Protein AF-A0A9Q1ISA4-F1 (afdb_monomer_lite)

Radius of gyration: 40.42 Å; chains: 1; bounding box: 85×75×110 Å

Secondary structure (DSSP, 8-state):
-PPPP---HHHHHHHHHHHHHHHHHHSPPTTPPPHHHHHHHHHHHTTTSTT-HHHHHHHHHHHT-SSPPPTT-HHHHHHHHHHHHHHHHHHHHHHHHHHHHHHHHHHHHHHHHHHHHHHHHHHHHHHHHHHHHHHHHHHHHHHHHHHHHTTT-HHHHHHHHHHHHHHHHHHHHHHHHHTTTS--PPPP-SS-------------------------------------

Sequence (228 aa):
MEAPVSVSELDVRRWRDEERLLAEHKQRPKGSVSKLKREYVLLLLHRHNIGLNDNLTALERKLKIPVRWEISDPALVATLRDMDMQDRTQLLSTARAEAKERSLKRRAIDALTLKDRALEESGMVLQEMRAVIEYLHLQHAVVKKAVDDHHHQSGQRAALIKHTIHLEKRLHMATNMFSAFIELPTPPAFYLETLDSVFVPPSSEVLEQDDEEEDELEEEEEENLRWG

pLDDT: mean 79.37, std 17.41, range [40.06, 97.75]

Organism: Synaphobranchus kaupii (NCBI:txid118154)

Structure (mmCIF, N/CA/C/O backbone):
data_AF-A0A9Q1ISA4-F1
#
_entry.id   AF-A0A9Q1ISA4-F1
#
loop_
_atom_site.group_PDB
_atom_site.id
_atom_site.type_symbol
_atom_site.label_atom_id
_atom_site.label_alt_id
_atom_site.label_comp_id
_atom_site.label_asym_id
_atom_site.label_entity_id
_atom_site.label_seq_id
_atom_site.pdbx_PDB_ins_code
_atom_site.Cartn_x
_atom_site.Cartn_y
_atom_site.Cartn_z
_atom_site.occupancy
_atom_site.B_iso_or_equiv
_atom_site.auth_seq_id
_atom_site.auth_comp_id
_atom_site.auth_asym_id
_atom_site.auth_atom_id
_atom_site.pdbx_PDB_model_num
ATOM 1 N N . MET A 1 1 ? 21.446 -24.585 7.397 1.00 49.06 1 MET A N 1
ATOM 2 C CA . MET A 1 1 ? 21.298 -24.149 8.799 1.00 49.06 1 MET A CA 1
ATOM 3 C C . MET A 1 1 ? 20.935 -22.678 8.745 1.00 49.06 1 MET A C 1
ATOM 5 O O . MET A 1 1 ? 21.793 -21.889 8.378 1.00 49.06 1 MET A O 1
ATOM 9 N N . GLU A 1 2 ? 19.666 -22.330 8.954 1.00 48.22 2 GLU A N 1
ATOM 10 C CA . GLU A 1 2 ? 19.243 -20.924 9.022 1.00 48.22 2 GLU A CA 1
ATOM 11 C C . GLU A 1 2 ? 19.819 -20.294 10.291 1.00 48.22 2 GLU A C 1
ATOM 13 O O . GLU A 1 2 ? 19.679 -20.844 11.385 1.00 48.22 2 GLU A O 1
ATOM 18 N N . ALA A 1 3 ? 20.529 -19.178 10.130 1.00 51.84 3 ALA A N 1
ATOM 19 C CA . ALA A 1 3 ? 21.046 -18.411 11.251 1.00 51.84 3 ALA A CA 1
ATOM 20 C C . ALA A 1 3 ? 19.873 -17.767 12.015 1.00 51.84 3 ALA A C 1
ATOM 22 O O . ALA A 1 3 ? 18.925 -17.298 11.380 1.00 51.84 3 ALA A O 1
ATOM 23 N N . PRO A 1 4 ? 19.908 -17.728 13.360 1.00 63.06 4 PRO A N 1
ATOM 24 C CA . PRO A 1 4 ? 18.874 -17.063 14.137 1.00 63.06 4 PRO A CA 1
ATOM 25 C C . PRO A 1 4 ? 18.836 -15.573 13.785 1.00 63.06 4 PRO A C 1
ATOM 27 O O . PRO A 1 4 ? 19.864 -14.896 13.791 1.00 63.06 4 PRO A O 1
ATOM 30 N N . VAL A 1 5 ? 17.639 -15.079 13.470 1.00 66.25 5 VAL A N 1
ATOM 31 C CA . VAL A 1 5 ? 17.378 -13.672 13.150 1.00 66.25 5 VAL A CA 1
ATOM 32 C C . VAL A 1 5 ? 17.864 -12.797 14.308 1.00 66.25 5 VAL A C 1
ATOM 34 O O . VAL A 1 5 ? 17.406 -12.943 15.442 1.00 66.25 5 VAL A O 1
ATOM 37 N N . SER A 1 6 ? 18.805 -11.895 14.028 1.00 72.06 6 SER A N 1
ATOM 38 C CA . SER A 1 6 ? 19.320 -10.939 15.006 1.00 72.06 6 SER A CA 1
ATOM 39 C C . SER A 1 6 ? 18.247 -9.894 15.312 1.00 72.06 6 SER A C 1
ATOM 41 O O . SER A 1 6 ? 17.995 -8.999 14.508 1.00 72.06 6 SER A O 1
ATOM 43 N N . VAL A 1 7 ? 17.597 -10.018 16.467 1.00 74.50 7 VAL A N 1
ATOM 44 C CA . VAL A 1 7 ? 16.646 -9.019 16.969 1.00 74.50 7 VAL A CA 1
ATOM 45 C C . VAL A 1 7 ? 17.437 -7.826 17.506 1.00 74.50 7 VAL A C 1
ATOM 47 O O . VAL A 1 7 ? 18.334 -8.006 18.331 1.00 74.50 7 VAL A O 1
ATOM 50 N N . SER A 1 8 ? 17.130 -6.612 17.042 1.00 83.38 8 SER A N 1
ATOM 51 C CA . SER A 1 8 ? 17.824 -5.406 17.505 1.00 83.38 8 SER A CA 1
ATOM 52 C C . SER A 1 8 ? 17.443 -5.066 18.955 1.00 83.38 8 SER A C 1
ATOM 54 O O . SER A 1 8 ? 16.327 -5.346 19.400 1.00 83.38 8 SER A O 1
ATOM 56 N N . GLU A 1 9 ? 18.329 -4.409 19.713 1.00 82.62 9 GLU A N 1
ATOM 57 C CA . GLU A 1 9 ? 17.990 -3.937 21.070 1.00 82.62 9 GLU A CA 1
ATOM 58 C C . GLU A 1 9 ? 16.787 -2.979 21.078 1.00 82.62 9 GLU A C 1
ATOM 60 O O . GLU A 1 9 ? 16.033 -2.928 22.054 1.00 82.62 9 GLU A O 1
ATOM 65 N N . LEU A 1 10 ? 16.583 -2.240 19.983 1.00 82.62 10 LEU A N 1
ATOM 66 C CA . LEU A 1 10 ? 15.439 -1.352 19.802 1.00 82.62 10 LEU A CA 1
ATOM 67 C C . LEU A 1 10 ? 14.124 -2.142 19.734 1.00 82.62 10 LEU A C 1
ATOM 69 O O . LEU A 1 10 ? 13.129 -1.730 20.330 1.00 82.62 10 LEU A O 1
ATOM 73 N N . ASP A 1 11 ? 14.123 -3.297 19.070 1.00 85.44 11 ASP A N 1
ATOM 74 C CA . ASP A 1 11 ? 12.950 -4.173 18.982 1.00 85.44 11 ASP A CA 1
ATOM 75 C C . ASP A 1 11 ? 12.626 -4.815 20.328 1.00 85.44 11 ASP A C 1
ATOM 77 O O . ASP A 1 11 ? 11.463 -4.882 20.718 1.00 85.44 11 ASP A O 1
ATOM 81 N N . VAL A 1 12 ? 13.650 -5.196 21.096 1.00 83.06 12 VAL A N 1
ATOM 82 C CA . VAL A 1 12 ? 13.465 -5.713 22.461 1.00 83.06 12 VAL A CA 1
ATOM 83 C C . VAL A 1 12 ? 12.868 -4.645 23.380 1.00 83.06 12 VAL A C 1
ATOM 85 O O . VAL A 1 12 ? 12.012 -4.958 24.208 1.00 83.06 12 VAL A O 1
ATOM 88 N N . ARG A 1 13 ? 13.289 -3.379 23.251 1.00 83.25 13 ARG A N 1
ATOM 89 C CA . ARG A 1 13 ? 12.704 -2.264 24.016 1.00 83.25 13 ARG A CA 1
ATOM 90 C C . ARG A 1 13 ? 11.251 -2.018 23.624 1.00 83.25 13 ARG A C 1
ATOM 92 O O . ARG A 1 13 ? 10.403 -1.983 24.511 1.00 83.25 13 ARG A O 1
ATOM 99 N N . ARG A 1 14 ? 10.959 -1.951 22.319 1.00 85.19 14 ARG A N 1
ATOM 100 C CA . ARG A 1 14 ? 9.583 -1.834 21.809 1.00 85.19 14 ARG A CA 1
ATOM 101 C C . ARG A 1 14 ? 8.693 -2.953 22.336 1.00 85.19 14 ARG A C 1
ATOM 103 O O . ARG A 1 14 ? 7.608 -2.674 22.830 1.00 85.19 14 ARG A O 1
ATOM 110 N N . TRP A 1 15 ? 9.182 -4.190 22.322 1.00 85.25 15 TRP A N 1
ATOM 111 C CA . TRP A 1 15 ? 8.435 -5.331 22.835 1.00 85.25 15 TRP A CA 1
ATOM 112 C C . TRP A 1 15 ? 8.152 -5.230 24.340 1.00 85.25 15 TRP A C 1
ATOM 114 O O . TRP A 1 15 ? 7.022 -5.467 24.763 1.00 85.25 15 TRP A O 1
ATOM 124 N N . ARG A 1 16 ? 9.131 -4.812 25.157 1.00 84.69 16 ARG A N 1
ATOM 125 C CA . ARG A 1 16 ? 8.907 -4.601 26.600 1.00 84.69 16 ARG A CA 1
ATOM 126 C C . ARG A 1 16 ? 7.908 -3.484 26.882 1.00 84.69 16 ARG A C 1
ATOM 128 O O . ARG A 1 16 ? 7.138 -3.593 27.833 1.00 84.69 16 ARG A O 1
ATOM 135 N N . ASP A 1 17 ? 7.925 -2.415 26.095 1.00 83.88 17 ASP A N 1
ATOM 136 C CA . ASP A 1 17 ? 6.991 -1.303 26.266 1.00 83.88 17 ASP A CA 1
ATOM 137 C C . ASP A 1 17 ? 5.575 -1.682 25.811 1.00 83.88 17 ASP A C 1
ATOM 139 O O . ASP A 1 17 ? 4.609 -1.373 26.509 1.00 83.88 17 ASP A O 1
ATOM 143 N N . GLU A 1 18 ? 5.442 -2.453 24.728 1.00 81.19 18 GLU A N 1
ATOM 144 C CA . GLU A 1 18 ? 4.173 -3.067 24.323 1.00 81.19 18 GLU A CA 1
ATOM 145 C C . GLU A 1 18 ? 3.640 -4.048 25.379 1.00 81.19 18 GLU A C 1
ATOM 147 O O . GLU A 1 18 ? 2.454 -3.998 25.711 1.00 81.19 18 GLU A O 1
ATOM 152 N N . GLU A 1 19 ? 4.491 -4.895 25.971 1.00 76.50 19 GLU A N 1
ATOM 153 C CA . GLU A 1 19 ? 4.101 -5.771 27.085 1.00 76.50 19 GLU A CA 1
ATOM 154 C C . GLU A 1 19 ? 3.608 -4.976 28.297 1.00 76.50 19 GLU A C 1
ATOM 156 O O . GLU A 1 19 ? 2.612 -5.356 28.918 1.00 76.50 19 GLU A O 1
ATOM 161 N N . ARG A 1 20 ? 4.269 -3.861 28.624 1.00 76.62 20 ARG A N 1
ATOM 162 C CA . ARG A 1 20 ? 3.881 -2.979 29.734 1.00 76.62 20 ARG A CA 1
ATOM 163 C C . ARG A 1 20 ? 2.508 -2.358 29.491 1.00 76.62 20 ARG A C 1
ATOM 165 O O . ARG A 1 20 ? 1.646 -2.434 30.364 1.00 76.62 20 ARG A O 1
ATOM 172 N N . LEU A 1 21 ? 2.276 -1.838 28.285 1.00 74.38 21 LEU A N 1
ATOM 173 C CA . LEU A 1 21 ? 0.987 -1.283 27.867 1.00 74.38 21 LEU A CA 1
ATOM 174 C C . LEU A 1 21 ? -0.122 -2.346 27.882 1.00 74.38 21 LEU A C 1
ATOM 176 O O . LEU A 1 21 ? -1.232 -2.088 28.345 1.00 74.38 21 LEU A O 1
ATOM 180 N N . LEU A 1 22 ? 0.172 -3.569 27.432 1.00 69.38 22 LEU A N 1
ATOM 181 C CA . LEU A 1 22 ? -0.769 -4.691 27.490 1.00 69.38 22 LEU A CA 1
ATOM 182 C C . LEU A 1 22 ? -1.061 -5.131 28.932 1.00 69.38 22 LEU A C 1
ATOM 184 O O . LEU A 1 22 ? -2.197 -5.498 29.242 1.00 69.38 22 LEU A O 1
ATOM 188 N N . ALA A 1 23 ? -0.069 -5.096 29.823 1.00 64.75 23 ALA A N 1
ATOM 189 C CA . ALA A 1 23 ? -0.238 -5.409 31.239 1.00 64.75 23 ALA A CA 1
ATOM 190 C C . ALA A 1 23 ? -1.087 -4.351 31.964 1.00 64.75 23 ALA A C 1
ATOM 192 O O . ALA A 1 23 ? -1.957 -4.705 32.763 1.00 64.75 23 ALA A O 1
ATOM 193 N N . GLU A 1 24 ? -0.902 -3.072 31.634 1.00 59.91 24 GLU A N 1
ATOM 194 C CA . GLU A 1 24 ? -1.747 -1.972 32.109 1.00 59.91 24 GLU A CA 1
ATOM 195 C C . GLU A 1 24 ? -3.186 -2.105 31.594 1.00 59.91 24 GLU A C 1
ATOM 197 O O . GLU A 1 24 ? -4.133 -1.941 32.360 1.00 59.91 24 GLU A O 1
ATOM 202 N N . HIS A 1 25 ? -3.369 -2.522 30.338 1.00 56.22 25 HIS A N 1
ATOM 203 C CA . HIS A 1 25 ? -4.688 -2.755 29.746 1.00 56.22 25 HIS A CA 1
ATOM 204 C C . HIS A 1 25 ? -5.395 -4.021 30.285 1.00 56.22 25 HIS A C 1
ATOM 206 O O . HIS A 1 25 ? -6.623 -4.132 30.203 1.00 56.22 25 HIS A O 1
ATOM 212 N N . LYS A 1 26 ? -4.645 -4.989 30.840 1.00 52.22 26 LYS A N 1
ATOM 213 C CA . LYS A 1 26 ? -5.183 -6.181 31.530 1.00 52.22 26 LYS A CA 1
ATOM 214 C C . LYS A 1 26 ? -5.627 -5.895 32.963 1.00 52.22 26 LYS A C 1
ATOM 216 O O . LYS A 1 26 ? -6.433 -6.659 33.505 1.00 52.22 26 LYS A O 1
ATOM 221 N N . GLN A 1 27 ? -5.143 -4.823 33.591 1.00 51.12 27 GLN A N 1
ATOM 222 C CA . GLN A 1 27 ? -5.730 -4.378 34.847 1.00 51.12 27 GLN A CA 1
ATOM 223 C C . GLN A 1 27 ? -7.116 -3.814 34.547 1.00 51.12 27 GLN A C 1
ATOM 225 O O . GLN A 1 27 ? -7.263 -2.874 33.769 1.00 51.12 27 GLN A O 1
ATOM 230 N N . ARG A 1 28 ? -8.160 -4.398 35.157 1.00 51.38 28 ARG A N 1
ATOM 231 C CA . ARG A 1 28 ? -9.493 -3.784 35.123 1.00 51.38 28 ARG A CA 1
ATOM 232 C C . ARG A 1 28 ? -9.329 -2.320 35.537 1.00 51.38 28 ARG A C 1
ATOM 234 O O . ARG A 1 28 ? -8.747 -2.093 36.602 1.00 51.38 28 ARG A O 1
ATOM 241 N N . PRO A 1 29 ? -9.839 -1.353 34.756 1.00 55.06 29 PRO A N 1
ATOM 242 C CA . PRO A 1 29 ? -9.773 0.041 35.155 1.00 55.06 29 PRO A CA 1
ATOM 243 C C . PRO A 1 29 ? -10.355 0.154 36.566 1.00 55.06 29 PRO A C 1
ATOM 245 O O . PRO A 1 29 ? -11.437 -0.380 36.845 1.00 55.06 29 PRO A O 1
ATOM 248 N N . LYS A 1 30 ? -9.595 0.761 37.485 1.00 48.53 30 LYS A N 1
ATOM 249 C CA . LYS A 1 30 ? -10.056 1.063 38.845 1.00 48.53 30 LYS A CA 1
ATOM 250 C C . LYS A 1 30 ? -11.357 1.864 38.699 1.00 48.53 30 LYS A C 1
ATOM 252 O O . LYS A 1 30 ? -11.312 2.993 38.234 1.00 48.53 30 LYS A O 1
ATOM 257 N N . GLY A 1 31 ? -12.503 1.244 38.997 1.00 58.16 31 GLY A N 1
ATOM 258 C CA . GLY A 1 31 ? -13.835 1.810 38.718 1.00 58.16 31 GLY A CA 1
ATOM 259 C C . GLY A 1 31 ? -14.730 0.994 37.771 1.00 58.16 31 GLY A C 1
ATOM 260 O O . GLY A 1 31 ? -15.837 1.422 37.465 1.00 58.16 31 GLY A O 1
ATOM 261 N N . SER A 1 32 ? -14.309 -0.191 37.311 1.00 72.44 32 SER A N 1
ATOM 262 C CA . SER A 1 32 ? -15.189 -1.074 36.530 1.00 72.44 32 SER A CA 1
ATOM 263 C C . SER A 1 32 ? -16.394 -1.552 37.359 1.00 72.44 32 SER A C 1
ATOM 265 O O . SER A 1 32 ? -16.249 -2.202 38.399 1.00 72.44 32 SER A O 1
ATOM 267 N N . VAL A 1 33 ? -17.598 -1.249 36.873 1.00 84.19 33 VAL A N 1
ATOM 268 C CA . VAL A 1 33 ? -18.877 -1.684 37.445 1.00 84.19 33 VAL A CA 1
ATOM 269 C C . VAL A 1 33 ? -18.933 -3.198 37.359 1.00 84.19 33 VAL A C 1
ATOM 271 O O . VAL A 1 33 ? -18.781 -3.792 36.291 1.00 84.19 33 VAL A O 1
ATOM 274 N N . SER A 1 34 ? -19.152 -3.846 38.501 1.00 88.62 34 SER A N 1
ATOM 275 C CA . SER A 1 34 ? -19.237 -5.300 38.535 1.00 88.62 34 SER A CA 1
ATOM 276 C C . SER A 1 34 ? -20.401 -5.794 37.673 1.00 88.62 34 SER A C 1
ATOM 278 O O . SER A 1 34 ? -21.455 -5.162 37.601 1.00 88.62 34 SER A O 1
ATOM 280 N N . LYS A 1 35 ? -20.238 -6.973 37.063 1.00 89.56 35 LYS A N 1
ATOM 281 C CA . LYS A 1 35 ? -21.279 -7.604 36.235 1.00 89.56 35 LYS A CA 1
ATOM 282 C C . LYS A 1 35 ? -22.630 -7.680 36.960 1.00 89.56 35 LYS A C 1
ATOM 284 O O . LYS A 1 35 ? -23.650 -7.361 36.367 1.00 89.56 35 LYS A O 1
ATOM 289 N N . LEU A 1 36 ? -22.612 -8.017 38.252 1.00 90.81 36 LEU A N 1
ATOM 290 C CA . LEU A 1 36 ? -23.812 -8.094 39.091 1.00 90.81 36 LEU A CA 1
ATOM 291 C C . LEU A 1 36 ? -24.480 -6.728 39.300 1.00 90.81 36 LEU A C 1
ATOM 293 O O . LEU A 1 36 ? -25.700 -6.645 39.243 1.00 90.81 36 LEU A O 1
ATOM 297 N N . LYS A 1 37 ? -23.705 -5.653 39.523 1.00 90.94 37 LYS A N 1
ATOM 298 C CA . LYS A 1 37 ? -24.260 -4.292 39.627 1.00 90.94 37 LYS A CA 1
ATOM 299 C C . LYS A 1 37 ? -24.855 -3.833 38.297 1.00 90.94 37 LYS A C 1
ATOM 301 O O . LYS A 1 37 ? -25.940 -3.269 38.291 1.00 90.94 37 LYS A O 1
ATOM 306 N N . ARG A 1 38 ? -24.170 -4.117 37.186 1.00 91.88 38 ARG A N 1
ATOM 307 C CA . ARG A 1 38 ? -24.634 -3.800 35.828 1.00 91.88 38 ARG A CA 1
ATOM 308 C C . ARG A 1 38 ? -25.964 -4.501 35.525 1.00 91.88 38 ARG A C 1
ATOM 310 O O . ARG A 1 38 ? -26.913 -3.864 35.090 1.00 91.88 38 ARG A O 1
ATOM 317 N N . GLU A 1 39 ? -26.053 -5.794 35.833 1.00 92.00 39 GLU A N 1
ATOM 318 C CA . GLU A 1 39 ? -27.272 -6.600 35.686 1.00 92.00 39 GLU A CA 1
ATOM 319 C C . GLU A 1 39 ? -28.414 -6.090 36.574 1.00 92.00 39 GLU A C 1
ATOM 321 O O . GLU A 1 39 ? -29.534 -5.919 36.099 1.00 92.00 39 GLU A O 1
ATOM 326 N N . TYR A 1 40 ? -28.123 -5.772 37.837 1.00 92.62 40 TYR A N 1
ATOM 327 C CA . TYR A 1 40 ? -29.102 -5.202 38.758 1.00 92.62 40 TYR A CA 1
ATOM 328 C C . TYR A 1 40 ? -29.676 -3.879 38.242 1.00 92.62 40 TYR A C 1
ATOM 330 O O . TYR A 1 40 ? -30.892 -3.727 38.197 1.00 92.62 40 TYR A O 1
ATOM 338 N N . VAL A 1 41 ? -28.824 -2.953 37.792 1.00 92.62 41 VAL A N 1
ATOM 339 C CA . VAL A 1 41 ? -29.255 -1.663 37.236 1.00 92.62 41 VAL A CA 1
ATOM 340 C C . VAL A 1 41 ? -30.120 -1.847 35.987 1.00 92.62 41 VAL A C 1
ATOM 342 O O . VAL A 1 41 ? -31.178 -1.230 35.885 1.00 92.62 41 VAL A O 1
ATOM 345 N N . LEU A 1 42 ? -29.729 -2.731 35.064 1.00 91.25 42 LEU A N 1
ATOM 346 C CA . LEU A 1 42 ? -30.521 -3.012 33.862 1.00 91.25 42 LEU A CA 1
ATOM 347 C C . LEU A 1 42 ? -31.897 -3.592 34.209 1.00 91.25 42 LEU A C 1
ATOM 349 O O . LEU A 1 42 ? -32.903 -3.137 33.669 1.00 91.25 42 LEU A O 1
ATOM 353 N N . LEU A 1 43 ? -31.966 -4.551 35.134 1.00 90.56 43 LEU A N 1
ATOM 354 C CA . LEU A 1 43 ? -33.237 -5.120 35.588 1.00 90.56 43 LEU A CA 1
ATOM 355 C C . LEU A 1 43 ? -34.097 -4.099 36.336 1.00 90.56 43 LEU A C 1
ATOM 357 O O . LEU A 1 43 ? -35.317 -4.094 36.181 1.00 90.56 43 LEU A O 1
ATOM 361 N N . LEU A 1 44 ? -33.469 -3.211 37.107 1.00 90.12 44 LEU A N 1
ATOM 362 C CA . LEU A 1 44 ? -34.153 -2.157 37.845 1.00 90.12 44 LEU A CA 1
ATOM 363 C C . LEU A 1 44 ? -34.801 -1.142 36.894 1.00 90.12 44 LEU A C 1
ATOM 365 O O . LEU A 1 44 ? -35.931 -0.720 37.137 1.00 90.12 44 LEU A O 1
ATOM 369 N N . LEU A 1 45 ? -34.131 -0.803 35.788 1.00 88.56 45 LEU A N 1
ATOM 370 C CA . LEU A 1 45 ? -34.682 0.058 34.735 1.00 88.56 45 LEU A CA 1
ATOM 371 C C . LEU A 1 45 ? -35.840 -0.605 33.970 1.00 88.56 45 LEU A C 1
ATOM 373 O O . LEU A 1 45 ? -36.775 0.079 33.563 1.00 88.56 45 LEU A O 1
ATOM 377 N N . HIS A 1 46 ? -35.829 -1.933 33.828 1.00 85.94 46 HIS A N 1
ATOM 378 C CA . HIS A 1 46 ? -36.867 -2.698 33.118 1.00 85.94 46 HIS A CA 1
ATOM 379 C C . HIS A 1 46 ? -37.939 -3.299 34.047 1.00 85.94 46 HIS A C 1
ATOM 381 O O . HIS A 1 46 ? -38.739 -4.135 33.620 1.00 85.94 46 HIS A O 1
ATOM 387 N N . ARG A 1 47 ? -37.994 -2.871 35.317 1.00 79.38 47 ARG A N 1
ATOM 388 C CA . ARG A 1 47 ? -38.810 -3.479 36.389 1.00 79.38 47 ARG A CA 1
ATOM 389 C C . ARG A 1 47 ? -40.323 -3.518 36.145 1.00 79.38 47 ARG A C 1
ATOM 391 O O . ARG A 1 47 ? -41.027 -4.207 36.874 1.00 79.38 47 ARG A O 1
ATOM 398 N N . HIS A 1 48 ? -40.831 -2.773 35.164 1.00 71.75 48 HIS A N 1
ATOM 399 C CA . HIS A 1 48 ? -42.249 -2.780 34.793 1.00 71.75 48 HIS A CA 1
ATOM 400 C C . HIS A 1 48 ? -42.693 -4.095 34.125 1.00 71.75 48 HIS A C 1
ATOM 402 O O . HIS A 1 48 ? -43.892 -4.339 34.009 1.00 71.75 48 HIS A O 1
ATOM 408 N N . ASN A 1 49 ? -41.755 -4.969 33.741 1.00 70.75 49 ASN A N 1
ATOM 409 C CA . ASN A 1 49 ? -42.066 -6.304 33.237 1.00 70.75 49 ASN A CA 1
ATOM 410 C C . ASN A 1 49 ? -42.356 -7.291 34.382 1.00 70.75 49 ASN A C 1
ATOM 412 O O . ASN A 1 49 ? -41.506 -7.564 35.237 1.00 70.75 49 ASN A O 1
ATOM 416 N N . ILE A 1 50 ? -43.567 -7.854 34.368 1.00 62.41 50 ILE A N 1
ATOM 417 C CA . ILE A 1 50 ? -44.035 -8.875 35.313 1.00 62.41 50 ILE A CA 1
ATOM 418 C C . ILE A 1 50 ? -43.100 -10.096 35.220 1.00 62.41 50 ILE A C 1
ATOM 420 O O . ILE A 1 50 ? -42.941 -10.673 34.150 1.00 62.41 50 ILE A O 1
ATOM 424 N N . GLY A 1 51 ? -42.457 -10.468 36.333 1.00 67.25 51 GLY A N 1
ATOM 425 C CA . GLY A 1 51 ? -41.530 -11.611 36.419 1.00 67.25 51 GLY A CA 1
ATOM 426 C C . GLY A 1 51 ? -40.061 -11.260 36.694 1.00 67.25 51 GLY A C 1
ATOM 427 O O . GLY A 1 51 ? -39.268 -12.148 36.990 1.00 67.25 51 GLY A O 1
ATOM 428 N N . LEU A 1 52 ? -39.678 -9.977 36.673 1.00 77.12 52 LEU A N 1
ATOM 429 C CA . LEU A 1 52 ? -38.305 -9.553 37.009 1.00 77.12 52 LEU A CA 1
ATOM 430 C C . LEU A 1 52 ? -38.078 -9.287 38.506 1.00 77.12 52 LEU A C 1
ATOM 432 O O . LEU A 1 52 ? -36.939 -9.095 38.935 1.00 77.12 52 LEU A O 1
ATOM 436 N N . ASN A 1 53 ? -39.145 -9.282 39.309 1.00 81.75 53 ASN A N 1
ATOM 437 C CA . ASN A 1 53 ? -39.076 -8.90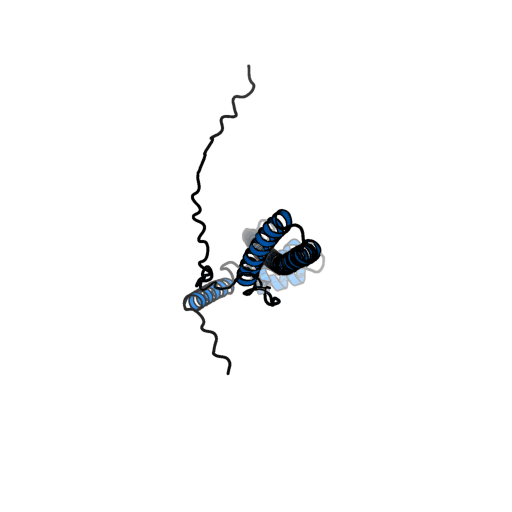3 40.719 1.00 81.75 53 ASN A CA 1
ATOM 438 C C . ASN A 1 53 ? -38.258 -9.901 41.556 1.00 81.75 53 ASN A C 1
ATOM 440 O O . ASN A 1 53 ? -37.409 -9.476 42.333 1.00 81.75 53 ASN A O 1
ATOM 444 N N . ASP A 1 54 ? -38.432 -11.207 41.333 1.00 84.06 54 ASP A N 1
ATOM 445 C CA . ASP A 1 54 ? -37.700 -12.251 42.067 1.00 84.06 54 ASP A CA 1
ATOM 446 C C . ASP A 1 54 ? -36.193 -12.221 41.761 1.00 84.06 54 ASP A C 1
ATOM 448 O O . ASP A 1 54 ? -35.356 -12.397 42.653 1.00 84.06 54 ASP A O 1
ATOM 452 N N . ASN A 1 55 ? -35.839 -11.915 40.507 1.00 86.75 55 ASN A N 1
ATOM 453 C CA . ASN A 1 55 ? -34.454 -11.739 40.066 1.00 86.75 55 ASN A CA 1
ATOM 454 C C . ASN A 1 55 ? -33.808 -10.508 40.717 1.00 86.75 55 ASN A C 1
ATOM 456 O O . ASN A 1 55 ? -32.671 -10.588 41.188 1.00 86.75 55 ASN A O 1
ATOM 460 N N . LEU A 1 56 ? -34.543 -9.392 40.803 1.00 88.56 56 LEU A N 1
ATOM 461 C CA . LEU A 1 56 ? -34.106 -8.192 41.520 1.00 88.56 56 LEU A CA 1
ATOM 462 C C . LEU A 1 56 ? -33.852 -8.498 42.998 1.00 88.56 56 LEU A C 1
ATOM 464 O O . LEU A 1 56 ? -32.768 -8.203 43.494 1.00 88.56 56 LEU A O 1
ATOM 468 N N . THR A 1 57 ? -34.777 -9.175 43.681 1.00 88.50 57 THR A N 1
ATOM 469 C CA . THR A 1 57 ? -34.622 -9.522 45.104 1.00 88.50 57 THR A CA 1
ATOM 470 C C . THR A 1 57 ? -33.463 -10.493 45.351 1.00 88.50 57 THR A C 1
ATOM 472 O O . THR A 1 57 ? -32.780 -10.426 46.379 1.00 88.50 57 THR A O 1
ATOM 475 N N . ALA A 1 58 ? -33.195 -11.404 44.412 1.00 90.19 58 ALA A N 1
ATOM 476 C CA . ALA A 1 58 ? -32.022 -12.270 44.470 1.00 90.19 58 ALA A CA 1
ATOM 477 C C . ALA A 1 58 ? -30.709 -11.483 44.299 1.00 90.19 58 ALA A C 1
ATOM 479 O O . ALA A 1 58 ? -29.734 -11.761 45.004 1.00 90.19 58 ALA A O 1
ATOM 480 N N . LEU A 1 59 ? -30.673 -10.497 43.397 1.00 91.06 59 LEU A N 1
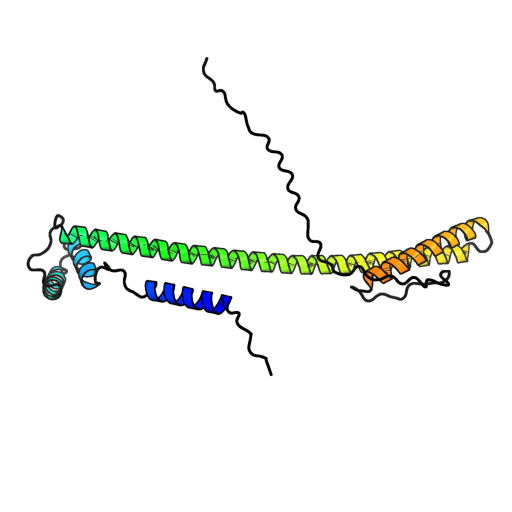ATOM 481 C CA . LEU A 1 59 ? -29.506 -9.634 43.192 1.00 91.06 59 LEU A CA 1
ATOM 482 C C . LEU A 1 59 ? -29.287 -8.661 44.351 1.00 91.06 59 LEU A C 1
ATOM 484 O O . LEU A 1 59 ? -28.143 -8.489 44.762 1.00 91.06 59 LEU A O 1
ATOM 488 N N . GLU A 1 60 ? -30.347 -8.106 44.937 1.00 93.25 60 GLU A N 1
ATOM 489 C CA . GLU A 1 60 ? -30.290 -7.248 46.129 1.00 93.25 60 GLU A CA 1
ATOM 490 C C . GLU A 1 60 ? -29.616 -7.980 47.296 1.00 93.25 60 GLU A C 1
ATOM 492 O O . GLU A 1 60 ? -28.680 -7.454 47.900 1.00 93.25 60 GLU A O 1
ATOM 497 N N . ARG A 1 61 ? -29.988 -9.247 47.540 1.00 92.19 61 ARG A N 1
ATOM 498 C CA . ARG A 1 61 ? -29.324 -10.103 48.539 1.00 92.19 61 ARG A CA 1
ATOM 499 C C . ARG A 1 61 ? -27.843 -10.330 48.233 1.00 92.19 61 ARG A C 1
ATOM 501 O O . ARG A 1 61 ? -27.015 -10.234 49.135 1.00 92.19 61 ARG A O 1
ATOM 508 N N . LYS A 1 62 ? -27.492 -10.612 46.972 1.00 93.50 62 LYS A N 1
ATOM 509 C CA . LYS A 1 62 ? -26.093 -10.837 46.554 1.00 93.50 62 LYS A CA 1
ATOM 510 C C . LYS A 1 62 ? -25.239 -9.572 46.668 1.00 93.50 62 LYS A C 1
ATOM 512 O O . LYS A 1 62 ? -24.079 -9.650 47.061 1.00 93.50 62 LYS A O 1
ATOM 517 N N . LEU A 1 63 ? -25.808 -8.420 46.322 1.00 91.06 63 LEU A N 1
ATOM 518 C CA . LEU A 1 63 ? -25.152 -7.113 46.356 1.00 91.06 63 LEU A CA 1
ATOM 519 C C . LEU A 1 63 ? -25.223 -6.441 47.735 1.00 91.06 63 LEU A C 1
ATOM 521 O O . LEU A 1 63 ? -24.601 -5.397 47.917 1.00 91.06 63 LEU A O 1
ATOM 525 N N . LYS A 1 64 ? -25.937 -7.047 48.695 1.00 93.00 64 LYS A N 1
ATOM 526 C CA . LYS A 1 64 ? -26.194 -6.513 50.042 1.00 93.00 64 LYS A CA 1
ATOM 527 C C . LYS A 1 64 ? -26.849 -5.129 50.003 1.00 93.00 64 LYS A C 1
ATOM 529 O O . LYS A 1 64 ? -26.485 -4.241 50.769 1.00 93.00 64 LYS A O 1
ATOM 534 N N . ILE A 1 65 ? -27.799 -4.949 49.090 1.00 91.19 65 ILE A N 1
ATOM 535 C CA . ILE A 1 65 ? -28.580 -3.721 48.955 1.00 91.19 65 ILE A CA 1
ATOM 536 C C . ILE A 1 65 ? -29.746 -3.802 49.952 1.00 91.19 65 ILE A C 1
ATOM 538 O O . ILE A 1 65 ? -30.578 -4.699 49.818 1.00 91.19 65 ILE A O 1
ATOM 542 N N . PRO A 1 66 ? -29.804 -2.921 50.968 1.00 87.19 66 PRO A N 1
ATOM 543 C CA . PRO A 1 66 ? -30.808 -3.010 52.027 1.00 87.19 66 PRO A CA 1
ATOM 544 C C . PRO A 1 66 ? -32.187 -2.516 51.576 1.00 87.19 66 PRO A C 1
ATOM 546 O O . PRO A 1 66 ? -33.203 -3.023 52.042 1.00 87.19 66 PRO A O 1
ATOM 549 N N . VAL A 1 67 ? -32.220 -1.534 50.673 1.00 88.75 67 VAL A N 1
ATOM 550 C CA . VAL A 1 67 ? -33.437 -0.934 50.120 1.00 88.75 67 VAL A CA 1
ATOM 551 C C . VAL A 1 67 ? -33.256 -0.795 48.618 1.00 88.75 67 VAL A C 1
ATOM 553 O O . VAL A 1 67 ? -32.195 -0.371 48.154 1.00 88.75 67 VAL A O 1
ATOM 556 N N . ARG A 1 68 ? -34.288 -1.171 47.861 1.00 90.81 68 ARG A N 1
ATOM 557 C CA . ARG A 1 68 ? -34.294 -1.056 46.403 1.00 90.81 68 ARG A CA 1
ATOM 558 C C . ARG A 1 68 ? -34.060 0.395 45.988 1.00 90.81 68 ARG A C 1
ATOM 560 O O . ARG A 1 68 ? -34.727 1.295 46.485 1.00 90.81 68 ARG A O 1
ATOM 567 N N . TRP A 1 69 ? -33.142 0.594 45.047 1.00 93.06 69 TRP A N 1
ATOM 568 C CA . TRP A 1 69 ? -32.809 1.924 44.544 1.00 93.06 69 TRP A CA 1
ATOM 569 C C . TRP A 1 69 ? -33.976 2.522 43.757 1.00 93.06 69 TRP A C 1
ATOM 571 O O . TRP A 1 69 ? -34.639 1.845 42.962 1.00 93.06 69 TRP A O 1
ATOM 581 N N . GLU A 1 70 ? -34.201 3.813 43.958 1.00 89.38 70 GLU A N 1
ATOM 582 C CA . GLU A 1 70 ? -35.096 4.615 43.131 1.00 89.38 70 GLU A CA 1
ATOM 583 C C . GLU A 1 70 ? -34.325 5.294 41.997 1.00 89.38 70 GLU A C 1
ATOM 585 O O . GLU A 1 70 ? -33.099 5.342 42.003 1.00 89.38 70 GLU A O 1
ATOM 590 N N . ILE A 1 71 ? -35.043 5.839 41.011 1.00 87.31 71 ILE A N 1
ATOM 591 C CA . ILE A 1 71 ? -34.431 6.501 39.844 1.00 87.31 71 ILE A CA 1
ATOM 592 C C . ILE A 1 71 ? -33.533 7.675 40.279 1.00 87.31 71 ILE A C 1
ATOM 594 O O . ILE A 1 71 ? -32.502 7.928 39.662 1.00 87.31 71 ILE A O 1
ATOM 598 N N . SER A 1 72 ? -33.898 8.346 41.371 1.00 88.50 72 SER A N 1
ATOM 599 C CA . SER A 1 72 ? -33.157 9.471 41.950 1.00 88.50 72 SER A CA 1
ATOM 600 C C . SER A 1 72 ? -32.026 9.050 42.898 1.00 88.50 72 SER A C 1
ATOM 602 O O . SER A 1 72 ? -31.357 9.918 43.455 1.00 88.50 72 SER A O 1
ATOM 604 N N . ASP A 1 73 ? -31.817 7.748 43.126 1.00 93.12 73 ASP A N 1
ATOM 605 C CA . ASP A 1 73 ? -30.811 7.255 44.068 1.00 93.12 73 ASP A CA 1
ATOM 606 C C . ASP A 1 73 ? -29.389 7.599 43.573 1.00 93.12 73 ASP A C 1
ATOM 608 O O . ASP A 1 73 ? -29.011 7.212 42.458 1.00 93.12 73 ASP A O 1
ATOM 612 N N . PRO A 1 74 ? -28.559 8.288 44.381 1.00 92.25 74 PRO A N 1
ATOM 613 C CA . PRO A 1 74 ? -27.192 8.631 44.002 1.00 92.25 74 PRO A CA 1
ATOM 614 C C . PRO A 1 74 ? -26.338 7.421 43.602 1.00 92.25 74 PRO A C 1
ATOM 616 O O . PRO A 1 74 ? -25.503 7.533 42.703 1.00 92.25 74 PRO A O 1
ATOM 619 N N . ALA A 1 75 ? -26.542 6.259 44.232 1.00 90.00 75 ALA A N 1
ATOM 620 C CA . ALA A 1 75 ? -25.794 5.042 43.931 1.00 90.00 75 ALA A CA 1
ATOM 621 C C . ALA A 1 75 ? -26.170 4.461 42.560 1.00 90.00 75 ALA A C 1
ATOM 623 O O . ALA A 1 75 ? -25.294 3.980 41.830 1.00 90.00 75 ALA A O 1
ATOM 624 N N . LEU A 1 76 ? -27.450 4.548 42.182 1.00 92.12 76 LEU A N 1
ATOM 625 C CA . LEU A 1 76 ? -27.921 4.171 40.851 1.00 92.12 76 LEU A CA 1
ATOM 626 C C . LEU A 1 76 ? -27.339 5.108 39.790 1.00 92.12 76 LEU A C 1
ATOM 628 O O . LEU A 1 76 ? -26.754 4.636 38.815 1.00 92.12 76 LEU A O 1
ATOM 632 N N . VAL A 1 77 ? -27.450 6.422 40.003 1.00 92.00 77 VAL A N 1
ATOM 633 C CA . VAL A 1 77 ? -26.947 7.441 39.068 1.00 92.00 77 VAL A CA 1
ATOM 634 C C . VAL A 1 77 ? -25.438 7.309 38.866 1.00 92.00 77 VAL A C 1
ATOM 636 O O . VAL A 1 77 ? -24.967 7.352 37.730 1.00 92.00 77 VAL A O 1
ATOM 639 N N . ALA A 1 78 ? -24.672 7.100 39.940 1.00 90.94 78 ALA A N 1
ATOM 640 C CA . ALA A 1 78 ? -23.233 6.865 39.848 1.00 90.94 78 ALA A CA 1
ATOM 641 C C . ALA A 1 78 ? -22.917 5.598 39.038 1.00 90.94 78 ALA A C 1
ATOM 643 O O . ALA A 1 78 ? -22.115 5.644 38.110 1.00 90.94 78 ALA A O 1
ATOM 644 N N . THR A 1 79 ? -23.612 4.489 39.317 1.00 91.88 79 THR A N 1
ATOM 645 C CA . THR A 1 79 ? -23.402 3.228 38.587 1.00 91.88 79 THR A CA 1
ATOM 646 C C . THR A 1 79 ? -23.731 3.371 37.097 1.00 91.88 79 THR A C 1
ATOM 648 O O . THR A 1 79 ? -23.006 2.836 36.262 1.00 91.88 79 THR A O 1
ATOM 651 N N . LEU A 1 80 ? -24.787 4.112 36.748 1.00 92.44 80 LEU A N 1
ATOM 652 C CA . LEU A 1 80 ? -25.148 4.397 35.357 1.00 92.44 80 LEU A CA 1
ATOM 653 C C . LEU A 1 80 ? -24.085 5.231 34.638 1.00 92.44 80 LEU A C 1
ATOM 655 O O . LEU A 1 80 ? -23.732 4.905 33.508 1.00 92.44 80 LEU A O 1
ATOM 659 N N . ARG A 1 81 ? -23.537 6.261 35.292 1.00 92.19 81 ARG A N 1
ATOM 660 C CA . ARG A 1 81 ? -22.430 7.058 34.737 1.00 92.19 81 ARG A CA 1
ATOM 661 C C . ARG A 1 81 ? -21.186 6.208 34.501 1.00 92.19 81 ARG A C 1
ATOM 663 O O . ARG A 1 81 ? -20.567 6.316 33.449 1.00 92.19 81 ARG A O 1
ATOM 670 N N . ASP A 1 82 ? -20.848 5.335 35.445 1.00 91.38 82 ASP A N 1
ATOM 671 C CA . ASP A 1 82 ? -19.693 4.449 35.303 1.00 91.38 82 ASP A CA 1
ATOM 672 C C . ASP A 1 82 ? -19.897 3.410 34.185 1.00 91.38 82 ASP A C 1
ATOM 674 O O . ASP A 1 82 ? -18.941 3.052 33.492 1.00 91.38 82 ASP A O 1
ATOM 678 N N . MET A 1 83 ? -21.129 2.914 34.001 1.00 92.56 83 MET A N 1
ATOM 679 C CA . MET A 1 83 ? -21.498 2.034 32.884 1.00 92.56 83 MET A CA 1
ATOM 680 C C . MET A 1 83 ? -21.366 2.750 31.540 1.00 92.56 83 MET A C 1
ATOM 682 O O . MET A 1 83 ? -20.693 2.229 30.655 1.00 92.56 83 MET A O 1
ATOM 686 N N . ASP A 1 84 ? -21.954 3.941 31.412 1.00 92.69 84 ASP A N 1
ATOM 687 C CA . ASP A 1 84 ? -21.880 4.763 30.200 1.00 92.69 84 ASP A CA 1
ATOM 688 C C . ASP A 1 84 ? -20.428 5.094 29.837 1.00 92.69 84 ASP A C 1
ATOM 690 O O . ASP A 1 84 ? -19.995 4.888 28.704 1.00 92.69 84 ASP A O 1
ATOM 694 N N . MET A 1 85 ? -19.632 5.507 30.825 1.00 91.12 85 MET A N 1
ATOM 695 C CA . MET A 1 85 ? -18.215 5.788 30.627 1.00 91.12 85 MET A CA 1
ATOM 696 C C . MET A 1 85 ? -17.454 4.552 30.132 1.00 91.12 85 MET A C 1
ATOM 698 O O . MET A 1 85 ? -16.678 4.662 29.185 1.00 91.12 85 MET A O 1
ATOM 702 N N . GLN A 1 86 ? -17.683 3.372 30.721 1.00 90.31 86 GLN A N 1
ATOM 703 C CA . GLN A 1 86 ? -17.066 2.126 30.245 1.00 90.31 86 GLN A CA 1
ATOM 704 C C . GLN A 1 86 ? -17.459 1.797 28.810 1.00 90.31 86 GLN A C 1
ATOM 706 O O . GLN A 1 86 ? -16.590 1.448 28.011 1.00 90.31 86 GLN A O 1
ATOM 711 N N . ASP A 1 87 ? -18.744 1.914 28.490 1.00 90.12 87 ASP A N 1
ATOM 712 C CA . ASP A 1 87 ? -19.266 1.587 27.168 1.00 90.12 87 ASP A CA 1
ATOM 713 C C . ASP A 1 87 ? -18.686 2.556 26.126 1.00 90.12 87 ASP A C 1
ATOM 715 O O . ASP A 1 87 ? -18.174 2.124 25.092 1.00 90.12 87 ASP A O 1
ATOM 719 N N . ARG A 1 88 ? -18.615 3.857 26.440 1.00 91.62 88 ARG A N 1
ATOM 720 C CA . ARG A 1 88 ? -17.958 4.869 25.600 1.00 91.62 88 ARG A CA 1
ATOM 721 C C . ARG A 1 88 ? -16.468 4.588 25.416 1.00 91.62 88 ARG A C 1
ATOM 723 O O . ARG A 1 88 ? -15.967 4.672 24.295 1.00 91.62 88 ARG A O 1
ATOM 730 N N . THR A 1 89 ? -15.741 4.247 26.480 1.00 89.19 89 THR A N 1
ATOM 731 C CA . THR A 1 89 ? -14.315 3.902 26.385 1.00 89.19 89 THR A CA 1
ATOM 732 C C . THR A 1 89 ? -14.096 2.661 25.521 1.00 89.19 89 THR A C 1
ATOM 734 O O . THR A 1 89 ? -13.181 2.657 24.698 1.00 89.19 89 THR A O 1
ATOM 737 N N . GLN A 1 90 ? -14.939 1.636 25.660 1.00 90.25 90 GLN A N 1
ATOM 738 C CA . GLN A 1 90 ? -14.859 0.415 24.860 1.00 90.25 90 GLN A CA 1
ATOM 739 C C . GLN A 1 90 ? -15.181 0.673 23.383 1.00 90.25 90 GLN A C 1
ATOM 741 O O . GLN A 1 90 ? -14.507 0.144 22.498 1.00 90.25 90 GLN A O 1
ATOM 746 N N . LEU A 1 91 ? -16.179 1.508 23.094 1.00 94.00 91 LEU A N 1
ATOM 747 C CA . LEU A 1 91 ? -16.498 1.909 21.724 1.00 94.00 91 LEU A CA 1
ATOM 748 C C . LEU A 1 91 ? -15.339 2.682 21.090 1.00 94.00 91 LEU A C 1
ATOM 750 O O . LEU A 1 91 ? -14.949 2.386 19.963 1.00 94.00 91 LEU A O 1
ATOM 754 N N . LEU A 1 92 ? -14.734 3.621 21.822 1.00 92.56 92 LEU A N 1
ATOM 755 C CA . LEU A 1 92 ? -13.577 4.379 21.342 1.00 92.56 92 LEU A CA 1
ATOM 756 C C . LEU A 1 92 ? -12.350 3.493 21.111 1.00 92.56 92 LEU A C 1
ATOM 758 O O . LEU A 1 92 ? -11.655 3.672 20.112 1.00 92.56 92 LEU A O 1
ATOM 762 N N . SER A 1 93 ? -12.064 2.547 22.009 1.00 90.25 93 SER A N 1
ATOM 763 C CA . SER A 1 93 ? -10.941 1.623 21.824 1.00 90.25 93 SER A CA 1
ATOM 764 C C . SER A 1 93 ? -11.158 0.714 20.612 1.00 90.25 93 SER A C 1
ATOM 766 O O . SER A 1 93 ? -10.239 0.547 19.811 1.00 90.25 93 SER A O 1
ATOM 768 N N . THR A 1 94 ? -12.381 0.214 20.424 1.00 94.38 94 THR A N 1
ATOM 769 C CA . THR A 1 94 ? -12.764 -0.604 19.263 1.00 94.38 94 THR A CA 1
ATOM 770 C C . THR A 1 94 ? -12.648 0.198 17.966 1.00 94.38 94 THR A C 1
ATOM 772 O O . THR A 1 94 ? -11.966 -0.232 17.041 1.00 94.38 94 THR A O 1
ATOM 775 N N . ALA A 1 95 ? -13.205 1.411 17.921 1.00 93.56 95 ALA A N 1
ATOM 776 C CA . ALA A 1 95 ? -13.116 2.289 16.756 1.00 93.56 95 ALA A CA 1
ATOM 777 C C . ALA A 1 95 ? -11.660 2.620 16.383 1.00 93.56 95 ALA A C 1
ATOM 779 O O . ALA A 1 95 ? -11.299 2.605 15.206 1.00 93.56 95 ALA A O 1
ATOM 780 N N . ARG A 1 96 ? -10.796 2.873 17.377 1.00 92.69 96 ARG A N 1
ATOM 781 C CA . ARG A 1 96 ? -9.357 3.095 17.155 1.00 92.69 96 ARG A CA 1
ATOM 782 C C . ARG A 1 96 ? -8.661 1.854 16.599 1.00 92.69 96 ARG A C 1
ATOM 784 O O . ARG A 1 96 ? -7.850 1.982 15.683 1.00 92.69 96 ARG A O 1
ATOM 791 N N . ALA A 1 97 ? -8.970 0.673 17.134 1.00 91.75 97 ALA A N 1
ATOM 792 C CA . ALA A 1 97 ? -8.411 -0.586 16.651 1.00 91.75 97 ALA A CA 1
ATOM 793 C C . ALA A 1 97 ? -8.809 -0.844 15.189 1.00 91.75 97 ALA A C 1
ATOM 795 O O . ALA A 1 97 ? -7.939 -1.094 14.356 1.00 91.75 97 ALA A O 1
ATOM 796 N N . GLU A 1 98 ? -10.089 -0.679 14.854 1.00 93.62 98 GLU A N 1
ATOM 797 C CA . GLU A 1 98 ? -10.572 -0.824 13.479 1.00 93.62 98 GLU A CA 1
ATOM 798 C C . GLU A 1 98 ? -9.960 0.209 12.526 1.00 93.62 98 GLU A C 1
ATOM 800 O O . GLU A 1 98 ? -9.596 -0.122 11.399 1.00 93.62 98 GLU A O 1
ATOM 805 N N . ALA A 1 99 ? -9.833 1.471 12.947 1.00 93.31 99 ALA A N 1
ATOM 806 C CA . ALA A 1 99 ? -9.209 2.511 12.131 1.00 93.31 99 ALA A CA 1
ATOM 807 C C . ALA A 1 99 ? -7.739 2.180 11.827 1.00 93.31 99 ALA A C 1
ATOM 809 O O . ALA A 1 99 ? -7.296 2.314 10.684 1.00 93.31 99 ALA A O 1
ATOM 810 N N . LYS A 1 100 ? -6.996 1.686 12.827 1.00 91.69 100 LYS A N 1
ATOM 811 C CA . LYS A 1 100 ? -5.616 1.210 12.654 1.00 91.69 100 LYS A CA 1
ATOM 812 C C . LYS A 1 100 ? -5.548 0.014 11.704 1.00 91.69 100 LYS A C 1
ATOM 814 O O . LYS A 1 100 ? -4.661 -0.046 10.859 1.00 91.69 100 LYS A O 1
ATOM 819 N N . GLU A 1 101 ? -6.477 -0.928 11.812 1.00 92.31 101 GLU A N 1
ATOM 820 C CA . GLU A 1 101 ? -6.533 -2.082 10.914 1.00 92.31 101 GLU A CA 1
ATOM 821 C C . GLU A 1 101 ? -6.820 -1.660 9.465 1.00 92.31 101 GLU A C 1
ATOM 823 O O . GLU A 1 101 ? -6.125 -2.092 8.544 1.00 92.31 101 GLU A O 1
ATOM 828 N N . ARG A 1 102 ? -7.798 -0.770 9.252 1.00 92.56 102 ARG A N 1
ATOM 829 C CA . ARG A 1 102 ? -8.119 -0.223 7.925 1.00 92.56 102 ARG A CA 1
ATOM 830 C C . ARG A 1 102 ? -6.923 0.515 7.322 1.00 92.56 102 ARG A C 1
ATOM 832 O O . ARG A 1 102 ? -6.629 0.314 6.145 1.00 92.56 102 ARG A O 1
ATOM 839 N N . SER A 1 103 ? -6.200 1.312 8.113 1.00 93.38 103 SER A N 1
ATOM 840 C CA . SER A 1 103 ? -5.016 2.033 7.624 1.00 93.38 103 SER A CA 1
ATOM 841 C C . SER A 1 103 ? -3.846 1.101 7.296 1.00 93.38 103 SER A C 1
ATOM 843 O O . SER A 1 103 ? -3.126 1.339 6.328 1.00 93.38 103 SER A O 1
ATOM 845 N N . LEU A 1 104 ? -3.662 0.014 8.052 1.00 92.94 104 LEU A N 1
ATOM 846 C CA . LEU A 1 104 ? -2.676 -1.024 7.737 1.00 92.94 104 LEU A CA 1
ATOM 847 C C . LEU A 1 104 ? -3.031 -1.767 6.448 1.00 92.94 104 LEU A C 1
ATOM 849 O O . LEU A 1 104 ? -2.171 -1.929 5.586 1.00 92.94 104 LEU A O 1
ATOM 853 N N . LYS A 1 105 ? -4.298 -2.162 6.282 1.00 94.50 105 LYS A N 1
ATOM 854 C CA . LYS A 1 105 ? -4.790 -2.795 5.050 1.00 94.50 105 LYS A CA 1
ATOM 855 C C . LYS A 1 105 ? -4.584 -1.893 3.839 1.00 94.50 105 LYS A C 1
ATOM 857 O O . LYS A 1 105 ? -4.118 -2.369 2.810 1.00 94.50 105 LYS A O 1
ATOM 862 N N . ARG A 1 106 ? -4.878 -0.594 3.969 1.00 94.94 106 ARG A N 1
ATOM 863 C CA . ARG A 1 106 ? -4.671 0.362 2.879 1.00 94.94 106 ARG A CA 1
ATOM 864 C C . ARG A 1 106 ? -3.198 0.479 2.496 1.00 94.94 106 ARG A C 1
ATOM 866 O O . ARG A 1 106 ? -2.880 0.295 1.331 1.00 94.94 106 ARG A O 1
ATOM 873 N N . ARG A 1 107 ? -2.306 0.651 3.476 1.00 94.38 107 ARG A N 1
ATOM 874 C CA . ARG A 1 107 ? -0.855 0.691 3.228 1.00 94.38 107 ARG A CA 1
ATOM 875 C C . ARG A 1 107 ? -0.325 -0.582 2.571 1.00 94.38 107 ARG A C 1
ATOM 877 O O . ARG A 1 107 ? 0.536 -0.497 1.706 1.00 94.38 107 ARG A O 1
ATOM 884 N N . ALA A 1 108 ? -0.833 -1.750 2.964 1.00 95.69 108 ALA A N 1
ATOM 885 C CA . ALA A 1 108 ? -0.449 -3.012 2.337 1.00 95.69 108 ALA A CA 1
ATOM 886 C C . ALA A 1 108 ? -0.874 -3.067 0.860 1.00 95.69 108 ALA A C 1
ATOM 888 O O . ALA A 1 108 ? -0.090 -3.497 0.021 1.00 95.69 108 ALA A O 1
ATOM 889 N N . ILE A 1 109 ? -2.086 -2.599 0.541 1.00 97.00 109 ILE A N 1
ATOM 890 C CA . ILE A 1 109 ? -2.563 -2.495 -0.844 1.00 97.00 109 ILE A CA 1
ATOM 891 C C . ILE A 1 109 ? -1.686 -1.522 -1.631 1.00 97.00 109 ILE A C 1
ATOM 893 O O . ILE A 1 109 ? -1.180 -1.897 -2.682 1.00 97.00 109 ILE A O 1
ATOM 897 N N . ASP A 1 110 ? -1.459 -0.317 -1.107 1.00 96.12 110 ASP A N 1
ATOM 898 C CA . ASP A 1 110 ? -0.668 0.707 -1.793 1.00 96.12 110 ASP A CA 1
ATOM 899 C C . ASP A 1 110 ? 0.760 0.189 -2.081 1.00 96.12 110 ASP A C 1
ATOM 901 O O . ASP A 1 110 ? 1.254 0.305 -3.203 1.00 96.12 110 ASP A O 1
ATOM 905 N N . ALA A 1 111 ? 1.388 -0.492 -1.116 1.00 96.69 111 ALA A N 1
ATOM 906 C CA . ALA A 1 111 ? 2.705 -1.105 -1.293 1.00 96.69 111 ALA A CA 1
ATOM 907 C C . ALA A 1 111 ? 2.724 -2.205 -2.370 1.00 96.69 111 ALA A C 1
ATOM 909 O O . ALA A 1 111 ? 3.667 -2.273 -3.158 1.00 96.69 111 ALA A O 1
ATOM 910 N N . LEU A 1 112 ? 1.692 -3.055 -2.427 1.00 96.88 112 LEU A N 1
ATOM 911 C CA . LEU A 1 112 ? 1.566 -4.066 -3.481 1.00 96.88 112 LEU A CA 1
ATOM 912 C C . LEU A 1 112 ? 1.393 -3.414 -4.853 1.00 96.88 112 LEU A C 1
ATOM 914 O O . LEU A 1 112 ? 2.109 -3.768 -5.782 1.00 96.88 112 LEU A O 1
ATOM 918 N N . THR A 1 113 ? 0.521 -2.410 -4.964 1.00 97.75 113 THR A N 1
ATOM 919 C CA . THR A 1 113 ? 0.303 -1.706 -6.235 1.00 97.75 113 THR A CA 1
ATOM 920 C C . THR A 1 113 ? 1.557 -0.991 -6.729 1.00 97.75 113 THR A C 1
ATOM 922 O O . THR A 1 113 ? 1.851 -1.028 -7.920 1.00 97.75 113 THR A O 1
ATOM 925 N N . LEU A 1 114 ? 2.333 -0.387 -5.823 1.00 97.62 114 LEU A N 1
ATOM 926 C CA . LEU A 1 114 ? 3.592 0.263 -6.171 1.00 97.62 114 LEU A CA 1
ATOM 927 C C . LEU A 1 114 ? 4.625 -0.757 -6.659 1.00 97.62 114 LEU A C 1
ATOM 929 O O . LEU A 1 114 ? 5.312 -0.509 -7.645 1.00 97.62 114 LEU A O 1
ATOM 933 N N . LYS A 1 115 ? 4.709 -1.919 -6.000 1.00 97.38 115 LYS A N 1
ATOM 934 C CA . LYS A 1 115 ? 5.585 -3.013 -6.425 1.00 97.38 115 LYS A CA 1
ATOM 935 C C . LYS A 1 115 ? 5.202 -3.534 -7.811 1.00 97.38 115 LYS A C 1
ATOM 937 O O . LYS A 1 115 ? 6.084 -3.698 -8.649 1.00 97.38 115 LYS A O 1
ATOM 942 N N . ASP A 1 116 ? 3.921 -3.800 -8.045 1.00 96.81 116 ASP A N 1
ATOM 943 C CA . ASP A 1 116 ? 3.442 -4.320 -9.329 1.00 96.81 116 ASP A CA 1
ATOM 944 C C . ASP A 1 116 ? 3.723 -3.321 -10.458 1.00 96.81 116 ASP A C 1
ATOM 946 O O . ASP A 1 116 ? 4.251 -3.703 -11.501 1.00 96.81 116 ASP A O 1
ATOM 950 N N . ARG A 1 117 ? 3.488 -2.028 -10.204 1.00 97.06 117 ARG A N 1
ATOM 951 C CA . ARG A 1 117 ? 3.815 -0.951 -11.142 1.00 97.06 117 ARG A CA 1
ATOM 952 C C . ARG A 1 117 ? 5.314 -0.858 -11.431 1.00 97.06 117 ARG A C 1
ATOM 954 O O . ARG A 1 117 ? 5.698 -0.748 -12.587 1.00 97.06 117 ARG A O 1
ATOM 961 N N . ALA A 1 118 ? 6.164 -0.942 -10.409 1.00 96.94 118 ALA A N 1
ATOM 962 C CA . ALA A 1 118 ? 7.613 -0.914 -10.599 1.00 96.94 118 ALA A CA 1
ATOM 963 C C . ALA A 1 118 ? 8.113 -2.115 -11.424 1.00 96.94 118 ALA A C 1
ATOM 965 O O . ALA A 1 118 ? 9.025 -1.974 -12.238 1.00 96.94 118 ALA A O 1
ATOM 966 N N . LEU A 1 119 ? 7.508 -3.296 -11.244 1.00 96.06 119 LEU A N 1
ATOM 967 C CA . LEU A 1 119 ? 7.815 -4.478 -12.054 1.00 96.06 119 LEU A CA 1
ATOM 968 C C . LEU A 1 119 ? 7.377 -4.302 -13.513 1.00 96.06 119 LEU A C 1
ATOM 970 O O . LEU A 1 119 ? 8.125 -4.671 -14.417 1.00 96.06 119 LEU A O 1
ATOM 974 N N . GLU A 1 120 ? 6.197 -3.727 -13.743 1.00 96.25 120 GLU A N 1
ATOM 975 C CA . GLU A 1 120 ? 5.705 -3.409 -15.086 1.00 96.25 120 GLU A CA 1
ATOM 976 C C . GLU A 1 120 ? 6.609 -2.387 -15.787 1.00 96.25 120 GLU A C 1
ATOM 978 O O . GLU A 1 120 ? 7.082 -2.642 -16.893 1.00 96.25 120 GLU A O 1
ATOM 983 N N . GLU A 1 121 ? 6.923 -1.272 -15.122 1.00 96.50 121 GLU A N 1
ATOM 984 C CA . GLU A 1 121 ? 7.814 -0.229 -15.641 1.00 96.50 121 GLU A CA 1
ATOM 985 C C . GLU A 1 121 ? 9.217 -0.775 -15.931 1.00 96.50 121 GLU A C 1
ATOM 987 O O . GLU A 1 121 ? 9.766 -0.515 -17.001 1.00 96.50 121 GLU A O 1
ATOM 992 N N . SER A 1 122 ? 9.768 -1.617 -15.051 1.00 94.56 122 SER A N 1
ATOM 993 C CA . SER A 1 122 ? 11.034 -2.310 -15.312 1.00 94.56 122 SER A CA 1
ATOM 994 C C . SER A 1 122 ? 10.954 -3.195 -16.561 1.00 94.56 122 SER A C 1
ATOM 996 O O . SER A 1 122 ? 11.858 -3.162 -17.396 1.00 94.56 122 SER A O 1
ATOM 998 N N . GLY A 1 123 ? 9.859 -3.941 -16.738 1.00 94.69 123 GLY A N 1
ATOM 999 C CA . GLY A 1 123 ? 9.623 -4.745 -17.937 1.00 94.69 123 GLY A CA 1
ATOM 1000 C C . GLY A 1 123 ? 9.558 -3.905 -19.217 1.00 94.69 123 GLY A C 1
ATOM 1001 O O . GLY A 1 123 ? 10.194 -4.259 -20.212 1.00 94.69 123 GLY A O 1
ATOM 1002 N N . MET A 1 124 ? 8.849 -2.772 -19.180 1.00 96.50 124 MET A N 1
ATOM 1003 C CA . MET A 1 124 ? 8.753 -1.838 -20.308 1.00 96.50 124 MET A CA 1
ATOM 1004 C C . MET A 1 124 ? 10.119 -1.251 -20.670 1.00 96.50 124 MET A C 1
ATOM 1006 O O . MET A 1 124 ? 10.513 -1.294 -21.833 1.00 96.50 124 MET A O 1
ATOM 1010 N N . VAL A 1 125 ? 10.889 -0.794 -19.680 1.00 95.69 125 VAL A N 1
ATOM 1011 C CA . VAL A 1 125 ? 12.234 -0.241 -19.898 1.00 95.69 125 VAL A CA 1
ATOM 1012 C C . VAL A 1 125 ? 13.169 -1.282 -20.516 1.00 95.69 125 VAL A C 1
ATOM 1014 O O . VAL A 1 125 ? 13.889 -0.978 -21.466 1.00 95.69 125 VAL A O 1
ATOM 1017 N N . LEU A 1 126 ? 13.138 -2.534 -20.046 1.00 93.94 126 LEU A N 1
ATOM 1018 C CA . LEU A 1 126 ? 13.939 -3.610 -20.643 1.00 93.94 126 LEU A CA 1
ATOM 1019 C C . LEU A 1 126 ? 13.556 -3.861 -22.109 1.00 93.94 126 LEU A C 1
ATOM 1021 O O . LEU A 1 126 ? 14.428 -4.120 -22.943 1.00 93.94 126 LEU A O 1
ATOM 1025 N N . GLN A 1 127 ? 12.266 -3.779 -22.442 1.00 94.25 127 GLN A N 1
ATOM 1026 C CA . GLN A 1 127 ? 11.795 -3.905 -23.819 1.00 94.25 127 GLN A CA 1
ATOM 1027 C C . GLN A 1 127 ? 12.249 -2.722 -24.686 1.00 94.25 127 GLN A C 1
ATOM 1029 O O . GLN A 1 127 ? 12.695 -2.932 -25.815 1.00 94.25 127 GLN A O 1
ATOM 1034 N N . GLU A 1 128 ? 12.198 -1.497 -24.166 1.00 94.81 128 GLU A N 1
ATOM 1035 C CA . GLU A 1 128 ? 12.687 -0.304 -24.861 1.00 94.81 128 GLU A CA 1
ATOM 1036 C C . GLU A 1 128 ? 14.197 -0.364 -25.109 1.00 94.81 128 GLU A C 1
ATOM 1038 O O . GLU A 1 128 ? 14.647 -0.096 -26.224 1.00 94.81 128 GLU A O 1
ATOM 1043 N N . MET A 1 129 ? 14.986 -0.796 -24.119 1.00 94.31 129 MET A N 1
ATOM 1044 C CA . MET A 1 129 ? 16.430 -1.002 -24.277 1.00 94.31 129 MET A CA 1
ATOM 1045 C C . MET A 1 129 ? 16.734 -1.983 -25.419 1.00 94.31 129 MET A C 1
ATOM 1047 O O . MET A 1 129 ? 17.611 -1.719 -26.247 1.00 94.31 129 MET A O 1
ATOM 1051 N N . ARG A 1 130 ? 15.977 -3.087 -25.519 1.00 92.06 130 ARG A N 1
ATOM 1052 C CA . ARG A 1 130 ? 16.091 -4.036 -26.641 1.00 92.06 130 ARG A CA 1
ATOM 1053 C C . ARG A 1 130 ? 15.718 -3.385 -27.970 1.00 92.06 130 ARG A C 1
ATOM 1055 O O . ARG A 1 130 ? 16.489 -3.484 -28.922 1.00 92.06 130 ARG A O 1
ATOM 1062 N N . ALA A 1 131 ? 14.598 -2.666 -28.020 1.00 93.44 131 ALA A N 1
ATOM 1063 C CA . ALA A 1 131 ? 14.135 -1.988 -29.228 1.00 93.44 131 ALA A CA 1
ATOM 1064 C C . ALA A 1 131 ? 15.155 -0.958 -29.748 1.00 93.44 131 ALA A C 1
ATOM 1066 O O . ALA A 1 131 ? 15.384 -0.866 -30.955 1.00 93.44 131 ALA A O 1
ATOM 1067 N N . VAL A 1 132 ? 15.821 -0.218 -28.854 1.00 93.44 132 VAL A N 1
ATOM 1068 C CA . VAL A 1 132 ? 16.890 0.727 -29.217 1.00 93.44 132 VAL A CA 1
ATOM 1069 C C . VAL A 1 132 ? 18.068 0.004 -29.871 1.00 93.44 132 VAL A C 1
ATOM 1071 O O . VAL A 1 132 ? 18.562 0.452 -30.908 1.00 93.44 132 VAL A O 1
ATOM 1074 N N . ILE A 1 133 ? 18.515 -1.116 -29.297 1.00 92.12 133 ILE A N 1
ATOM 1075 C CA . ILE A 1 133 ? 19.632 -1.893 -29.848 1.00 92.12 133 ILE A CA 1
ATOM 1076 C C . ILE A 1 133 ? 19.265 -2.493 -31.206 1.00 92.12 133 ILE A C 1
ATOM 1078 O O . ILE A 1 133 ? 20.034 -2.362 -32.161 1.00 92.12 133 ILE A O 1
ATOM 1082 N N . GLU A 1 134 ? 18.082 -3.093 -31.323 1.00 91.94 134 GLU A N 1
ATOM 1083 C CA . GLU A 1 134 ? 17.581 -3.648 -32.583 1.00 91.94 134 GLU A CA 1
ATOM 1084 C C . GLU A 1 134 ? 17.485 -2.576 -33.673 1.00 91.94 134 GLU A C 1
ATOM 1086 O O . GLU A 1 134 ? 17.941 -2.789 -34.799 1.00 91.94 134 GLU A O 1
ATOM 1091 N N . TYR A 1 135 ? 16.969 -1.394 -33.333 1.00 94.44 135 TYR A N 1
ATOM 1092 C CA . TYR A 1 135 ? 16.880 -0.272 -34.260 1.00 94.44 135 TYR A CA 1
ATOM 1093 C C . TYR A 1 135 ? 18.258 0.192 -34.743 1.00 94.44 135 TYR A C 1
ATOM 1095 O O . TYR A 1 135 ? 18.459 0.396 -35.942 1.00 94.44 135 TYR A O 1
ATOM 1103 N N . LEU A 1 136 ? 19.232 0.320 -33.838 1.00 91.69 136 LEU A N 1
ATOM 1104 C CA . LEU A 1 136 ? 20.598 0.704 -34.199 1.00 91.69 136 LEU A CA 1
ATOM 1105 C C . LEU A 1 136 ? 21.285 -0.358 -35.071 1.00 91.69 136 LEU A C 1
ATOM 1107 O O . LEU A 1 136 ? 21.962 -0.003 -36.038 1.00 91.69 136 LEU A O 1
ATOM 1111 N N . HIS A 1 137 ? 21.075 -1.647 -34.788 1.00 90.31 137 HIS A N 1
ATOM 1112 C CA . HIS A 1 137 ? 21.547 -2.734 -35.649 1.00 90.31 137 HIS A CA 1
ATOM 1113 C C . HIS A 1 137 ? 20.916 -2.682 -37.042 1.00 90.31 137 HIS A C 1
ATOM 1115 O O . HIS A 1 137 ? 21.621 -2.850 -38.038 1.00 90.31 137 HIS A O 1
ATOM 1121 N N . LEU A 1 138 ? 19.610 -2.417 -37.133 1.00 92.94 138 LEU A N 1
ATOM 1122 C CA . LEU A 1 138 ? 18.913 -2.292 -38.410 1.00 92.94 138 LEU A CA 1
ATOM 1123 C C . LEU A 1 138 ? 19.445 -1.106 -39.221 1.00 92.94 138 LEU A C 1
ATOM 1125 O O . LEU A 1 138 ? 19.746 -1.258 -40.406 1.00 92.94 138 LEU A O 1
ATOM 1129 N N . GLN A 1 139 ? 19.615 0.059 -38.587 1.00 92.62 139 GLN A N 1
ATOM 1130 C CA . GLN A 1 139 ? 20.223 1.225 -39.229 1.00 92.62 139 GLN A CA 1
ATOM 1131 C C . GLN A 1 139 ? 21.629 0.908 -39.744 1.00 92.62 139 GLN A C 1
ATOM 1133 O O . GLN A 1 139 ? 21.945 1.217 -40.893 1.00 92.62 139 GLN A O 1
ATOM 1138 N N . HIS A 1 140 ? 22.458 0.254 -38.924 1.00 91.62 140 HIS A N 1
ATOM 1139 C CA . HIS A 1 140 ? 23.804 -0.158 -39.324 1.00 91.62 140 HIS A CA 1
ATOM 1140 C C . HIS A 1 140 ? 23.770 -1.088 -40.540 1.00 91.62 140 HIS A C 1
ATOM 1142 O O . HIS A 1 140 ? 24.471 -0.831 -41.516 1.00 91.62 140 HIS A O 1
ATOM 1148 N N . ALA A 1 141 ? 22.901 -2.102 -40.537 1.00 89.62 141 ALA A N 1
ATOM 1149 C CA . ALA A 1 141 ? 22.765 -3.043 -41.646 1.00 89.62 141 ALA A CA 1
ATOM 1150 C C . ALA A 1 141 ? 22.341 -2.356 -42.957 1.00 89.62 141 ALA A C 1
ATOM 1152 O O . ALA A 1 141 ? 22.907 -2.644 -44.015 1.00 89.62 141 ALA A O 1
ATOM 1153 N N . VAL A 1 142 ? 21.386 -1.421 -42.896 1.00 92.69 142 VAL A N 1
ATOM 1154 C CA . VAL A 1 142 ? 20.920 -0.655 -44.066 1.00 92.69 142 VAL A CA 1
ATOM 1155 C C . VAL A 1 142 ? 22.034 0.227 -44.629 1.00 92.69 142 VAL A C 1
ATOM 1157 O O . VAL A 1 142 ? 22.282 0.216 -45.835 1.00 92.69 142 VAL A O 1
ATOM 1160 N N . VAL A 1 143 ? 22.736 0.969 -43.768 1.00 89.50 143 VAL A N 1
ATOM 1161 C CA . VAL A 1 143 ? 23.817 1.870 -44.194 1.00 89.50 143 VAL A CA 1
ATOM 1162 C C . VAL A 1 143 ? 25.002 1.074 -44.727 1.00 89.50 143 VAL A C 1
ATOM 1164 O O . VAL A 1 143 ? 25.574 1.447 -45.748 1.00 89.50 143 VAL A O 1
ATOM 1167 N N . LYS A 1 144 ? 25.340 -0.055 -44.099 1.00 87.38 144 LYS A N 1
ATOM 1168 C CA . LYS A 1 144 ? 26.386 -0.958 -44.581 1.00 87.38 144 LYS A CA 1
ATOM 1169 C C . LYS A 1 144 ? 26.067 -1.485 -45.978 1.00 87.38 144 LYS A C 1
ATOM 1171 O O . LYS A 1 144 ? 26.912 -1.387 -46.860 1.00 87.38 144 LYS A O 1
ATOM 1176 N N . LYS A 1 145 ? 24.833 -1.943 -46.208 1.00 89.88 145 LYS A N 1
ATOM 1177 C CA . LYS A 1 145 ? 24.390 -2.354 -47.544 1.00 89.88 145 LYS A CA 1
ATOM 1178 C C . LYS A 1 145 ? 24.528 -1.215 -48.563 1.00 89.88 145 LYS A C 1
ATOM 1180 O O . LYS A 1 145 ? 25.021 -1.441 -49.657 1.00 89.88 145 LYS A O 1
ATOM 1185 N N . ALA A 1 146 ? 24.181 0.018 -48.192 1.00 88.38 146 ALA A N 1
ATOM 1186 C CA . ALA A 1 146 ? 24.364 1.175 -49.070 1.00 88.38 146 ALA A CA 1
ATOM 1187 C C . ALA A 1 146 ? 25.851 1.492 -49.354 1.00 88.38 146 ALA A C 1
ATOM 1189 O O . ALA A 1 146 ? 26.192 1.901 -50.463 1.00 88.38 146 ALA A O 1
ATOM 1190 N N . VAL A 1 147 ? 26.757 1.294 -48.387 1.00 87.25 147 VAL A N 1
ATOM 1191 C CA . VAL A 1 147 ? 28.215 1.398 -48.613 1.00 87.25 147 VAL A CA 1
ATOM 1192 C C . VAL A 1 147 ? 28.685 0.364 -49.640 1.00 87.25 147 VAL A C 1
ATOM 1194 O O . VAL A 1 147 ? 29.544 0.682 -50.473 1.00 87.25 147 VAL A O 1
ATOM 1197 N N . ASP A 1 148 ? 28.121 -0.843 -49.577 1.00 84.88 148 ASP A N 1
ATOM 1198 C CA . ASP A 1 148 ? 28.414 -1.922 -50.515 1.00 84.88 148 ASP A CA 1
ATOM 1199 C C . ASP A 1 148 ? 27.835 -1.620 -51.914 1.00 84.88 148 ASP A C 1
ATOM 1201 O O . ASP A 1 148 ? 28.525 -1.734 -52.919 1.00 84.88 148 ASP A O 1
ATOM 1205 N N . ASP A 1 149 ? 26.617 -1.088 -52.007 1.00 86.75 149 ASP A N 1
ATOM 1206 C CA . ASP A 1 149 ? 25.988 -0.763 -53.295 1.00 86.75 149 ASP A CA 1
ATOM 1207 C C . ASP A 1 149 ? 26.667 0.432 -54.019 1.00 86.75 149 ASP A C 1
ATOM 1209 O O . ASP A 1 149 ? 26.756 0.462 -55.249 1.00 86.75 149 ASP A O 1
ATOM 1213 N N . HIS A 1 150 ? 27.213 1.414 -53.284 1.00 80.31 150 HIS A N 1
ATOM 1214 C CA . HIS A 1 150 ? 27.835 2.633 -53.839 1.00 80.31 150 HIS A CA 1
ATOM 1215 C C . HIS A 1 150 ? 29.367 2.546 -54.026 1.00 80.31 150 HIS A C 1
ATOM 1217 O O . HIS A 1 150 ? 30.085 3.545 -53.897 1.00 80.31 150 HIS A O 1
ATOM 1223 N N . HIS A 1 151 ? 29.905 1.375 -54.383 1.00 71.62 151 HIS A N 1
ATOM 1224 C CA . HIS A 1 151 ? 31.353 1.156 -54.545 1.00 71.62 151 HIS A CA 1
ATOM 1225 C C . HIS A 1 151 ? 32.070 2.132 -55.506 1.00 71.62 151 HIS A C 1
ATOM 1227 O O . HIS A 1 151 ? 33.239 2.456 -55.287 1.00 71.62 151 HIS A O 1
ATOM 1233 N N . HIS A 1 152 ? 31.389 2.641 -56.539 1.00 73.44 152 HIS A N 1
ATOM 1234 C CA . HIS A 1 152 ? 31.994 3.481 -57.587 1.00 73.44 152 HIS A CA 1
ATOM 1235 C C . HIS A 1 152 ? 31.892 5.000 -57.349 1.00 73.44 152 HIS A C 1
ATOM 1237 O O . HIS A 1 152 ? 32.475 5.776 -58.104 1.00 73.44 152 HIS A O 1
ATOM 1243 N N . GLN A 1 153 ? 31.182 5.450 -56.308 1.00 82.88 153 GLN A N 1
ATOM 1244 C CA . GLN A 1 153 ? 30.964 6.875 -56.020 1.00 82.88 153 GLN A CA 1
ATOM 1245 C C . GLN A 1 153 ? 31.707 7.280 -54.743 1.00 82.88 153 GLN A C 1
ATOM 1247 O O . GLN A 1 153 ? 31.140 7.329 -53.653 1.00 82.88 153 GLN A O 1
ATOM 1252 N N . SER A 1 154 ? 33.003 7.574 -54.886 1.00 78.38 154 SER A N 1
ATOM 1253 C CA . SER A 1 154 ? 33.944 7.755 -53.769 1.00 78.38 154 SER A CA 1
ATOM 1254 C C . SER A 1 154 ? 33.492 8.773 -52.712 1.00 78.38 154 SER A C 1
ATOM 1256 O O . SER A 1 154 ? 33.620 8.498 -51.520 1.00 78.38 154 SER A O 1
ATOM 1258 N N . GLY A 1 155 ? 32.917 9.911 -53.117 1.00 84.12 155 GLY A N 1
ATOM 1259 C CA . GLY A 1 155 ? 32.432 10.944 -52.192 1.00 84.12 155 GLY A CA 1
ATOM 1260 C C . GLY A 1 155 ? 31.205 10.520 -51.376 1.00 84.12 155 GLY A C 1
ATOM 1261 O O . GLY A 1 155 ? 31.176 10.710 -50.161 1.00 84.12 155 GLY A O 1
ATOM 1262 N N . GLN A 1 156 ? 30.215 9.891 -52.018 1.00 84.19 156 GLN A N 1
ATOM 1263 C CA . GLN A 1 156 ? 29.020 9.383 -51.332 1.00 84.19 156 GLN A CA 1
ATOM 1264 C C . GLN A 1 156 ? 29.369 8.204 -50.421 1.00 84.19 156 GLN A C 1
ATOM 1266 O O . GLN A 1 156 ? 28.946 8.155 -49.268 1.00 84.19 156 GLN A O 1
ATOM 1271 N N . ARG A 1 157 ? 30.238 7.308 -50.897 1.00 84.69 157 ARG A N 1
ATOM 1272 C CA . ARG A 1 157 ? 30.772 6.196 -50.112 1.00 84.69 157 ARG A CA 1
ATOM 1273 C C . ARG A 1 157 ? 31.519 6.677 -48.866 1.00 84.69 157 ARG A C 1
ATOM 1275 O O . ARG A 1 157 ? 31.307 6.126 -47.791 1.00 84.69 157 ARG A O 1
ATOM 1282 N N . ALA A 1 158 ? 32.349 7.716 -48.971 1.00 84.50 158 ALA A N 1
ATOM 1283 C CA . ALA A 1 158 ? 33.054 8.281 -47.818 1.00 84.50 158 ALA A CA 1
ATOM 1284 C C . ALA A 1 158 ? 32.090 8.865 -46.767 1.00 84.50 158 ALA A C 1
ATOM 1286 O O . ALA A 1 158 ? 32.293 8.667 -45.567 1.00 84.50 158 ALA A O 1
ATOM 1287 N N . ALA A 1 159 ? 31.018 9.536 -47.202 1.00 86.38 159 ALA A N 1
ATOM 1288 C CA . ALA A 1 159 ? 29.980 10.040 -46.304 1.00 86.38 159 ALA A CA 1
ATOM 1289 C C . ALA A 1 159 ? 29.228 8.900 -45.591 1.00 86.38 159 ALA A C 1
ATOM 1291 O O . ALA A 1 159 ? 29.029 8.969 -44.377 1.00 86.38 159 ALA A O 1
ATOM 1292 N N . LEU A 1 160 ? 28.880 7.830 -46.315 1.00 87.88 160 LEU A N 1
ATOM 1293 C CA . LEU A 1 160 ? 28.223 6.652 -45.745 1.00 87.88 160 LEU A CA 1
ATOM 1294 C C . LEU A 1 160 ? 29.131 5.907 -44.756 1.00 87.88 160 LEU A C 1
ATOM 1296 O O . LEU A 1 160 ? 28.679 5.584 -43.666 1.00 87.88 160 LEU A O 1
ATOM 1300 N N . ILE A 1 161 ? 30.422 5.729 -45.058 1.00 86.25 161 ILE A N 1
ATOM 1301 C CA . ILE A 1 161 ? 31.394 5.124 -44.125 1.00 86.25 161 ILE A CA 1
ATOM 1302 C C . ILE A 1 161 ? 31.506 5.948 -42.836 1.00 86.25 161 ILE A C 1
ATOM 1304 O O . ILE A 1 161 ? 31.481 5.390 -41.739 1.00 86.25 161 ILE A O 1
ATOM 1308 N N . LYS A 1 162 ? 31.579 7.283 -42.942 1.00 86.44 162 LYS A N 1
ATOM 1309 C CA . LYS A 1 162 ? 31.589 8.167 -41.765 1.00 86.44 162 LYS A CA 1
ATOM 1310 C C . LYS A 1 162 ? 30.326 7.985 -40.916 1.00 86.44 162 LYS A C 1
ATOM 1312 O O . LYS A 1 162 ? 30.404 8.008 -39.688 1.00 86.44 162 LYS A O 1
ATOM 1317 N N . HIS A 1 163 ? 29.177 7.793 -41.561 1.00 87.94 163 HIS A N 1
ATOM 1318 C CA . HIS A 1 163 ? 27.919 7.515 -40.880 1.00 87.94 163 HIS A CA 1
ATOM 1319 C C . HIS A 1 163 ? 27.909 6.126 -40.218 1.00 87.94 163 HIS A C 1
ATOM 1321 O O . HIS A 1 163 ? 27.518 6.023 -39.057 1.00 87.94 163 HIS A O 1
ATOM 1327 N N . THR A 1 164 ? 28.435 5.091 -40.882 1.00 88.88 164 THR A N 1
ATOM 1328 C CA . THR A 1 164 ? 28.612 3.749 -40.303 1.00 88.88 164 THR A CA 1
ATOM 1329 C C . THR A 1 164 ? 29.475 3.790 -39.046 1.00 88.88 164 THR A C 1
ATOM 1331 O O . THR A 1 164 ? 29.065 3.262 -38.020 1.00 88.88 164 THR A O 1
ATOM 1334 N N . ILE A 1 165 ? 30.611 4.498 -39.072 1.00 86.12 165 ILE A N 1
ATOM 1335 C CA . ILE A 1 165 ? 31.480 4.673 -37.894 1.00 86.12 165 ILE A CA 1
ATOM 1336 C C . ILE A 1 165 ? 30.707 5.306 -36.728 1.00 86.12 165 ILE A C 1
ATOM 1338 O O . ILE A 1 165 ? 30.866 4.904 -35.577 1.00 86.12 165 ILE A O 1
ATOM 1342 N N . HIS A 1 166 ? 29.863 6.306 -36.998 1.00 87.56 166 HIS A N 1
ATOM 1343 C CA . HIS A 1 166 ? 29.051 6.937 -35.958 1.00 87.56 166 HIS A CA 1
ATOM 1344 C C . HIS A 1 166 ? 28.002 5.977 -35.371 1.00 87.56 166 HIS A C 1
ATOM 1346 O O . HIS A 1 166 ? 27.803 5.965 -34.155 1.00 87.56 166 HIS A O 1
ATOM 1352 N N . LEU A 1 167 ? 27.366 5.152 -36.209 1.00 89.19 167 LEU A N 1
ATOM 1353 C CA . LEU A 1 167 ? 26.428 4.122 -35.759 1.00 89.19 167 LEU A CA 1
ATOM 1354 C C . LEU A 1 167 ? 27.124 3.038 -34.929 1.00 89.19 167 LEU A C 1
ATOM 1356 O O . LEU A 1 167 ? 26.603 2.679 -33.881 1.00 89.19 167 LEU A O 1
ATOM 1360 N N . GLU A 1 168 ? 28.314 2.583 -35.328 1.00 88.56 168 GLU A N 1
ATOM 1361 C CA . GLU A 1 168 ? 29.103 1.611 -34.555 1.00 88.56 168 GLU A CA 1
ATOM 1362 C C . GLU A 1 168 ? 29.481 2.162 -33.176 1.00 88.56 168 GLU A C 1
ATOM 1364 O O . GLU A 1 168 ? 29.314 1.473 -32.172 1.00 88.56 168 GLU A O 1
ATOM 1369 N N . LYS A 1 169 ? 29.901 3.435 -33.091 1.00 87.44 169 LYS A N 1
ATOM 1370 C CA . LYS A 1 169 ? 30.177 4.094 -31.801 1.00 87.44 169 LYS A CA 1
ATOM 1371 C C . LYS A 1 169 ? 28.938 4.141 -30.913 1.00 87.44 169 LYS A C 1
ATOM 1373 O O . LYS A 1 169 ? 29.012 3.777 -29.744 1.00 87.44 169 LYS A O 1
ATOM 1378 N N . ARG A 1 170 ? 27.796 4.565 -31.463 1.00 90.12 170 ARG A N 1
ATOM 1379 C CA . ARG A 1 170 ? 26.530 4.625 -30.716 1.00 90.12 170 ARG A CA 1
ATOM 1380 C C . ARG A 1 170 ? 26.069 3.245 -30.263 1.00 90.12 170 ARG A C 1
ATOM 1382 O O . ARG A 1 170 ? 25.613 3.115 -29.134 1.00 90.12 170 ARG A O 1
ATOM 1389 N N . LEU A 1 171 ? 26.211 2.231 -31.111 1.00 90.06 171 LEU A N 1
ATOM 1390 C CA . LEU A 1 171 ? 25.855 0.858 -30.780 1.00 90.06 171 LEU A CA 1
ATOM 1391 C C . LEU A 1 171 ? 26.764 0.297 -29.682 1.00 90.06 171 LEU A C 1
ATOM 1393 O O . LEU A 1 171 ? 26.268 -0.318 -28.747 1.00 90.06 171 LEU A O 1
ATOM 1397 N N . HIS A 1 172 ? 28.070 0.558 -29.747 1.00 86.75 172 HIS A N 1
ATOM 1398 C CA . HIS A 1 172 ? 29.010 0.162 -28.701 1.00 86.75 172 HIS A CA 1
ATOM 1399 C C . HIS A 1 172 ? 28.681 0.838 -27.361 1.00 86.75 172 HIS A C 1
ATOM 1401 O O . HIS A 1 172 ? 28.587 0.165 -26.339 1.00 86.75 172 HIS A O 1
ATOM 1407 N N . MET A 1 173 ? 28.407 2.147 -27.370 1.00 87.62 173 MET A N 1
ATOM 1408 C CA . MET A 1 173 ? 27.981 2.879 -26.171 1.00 87.62 173 MET A CA 1
ATOM 1409 C C . MET A 1 173 ? 26.673 2.324 -25.596 1.00 87.62 173 MET A C 1
ATOM 1411 O O . MET A 1 173 ? 26.605 2.048 -24.403 1.00 87.62 173 MET A O 1
ATOM 1415 N N . ALA A 1 174 ? 25.650 2.126 -26.432 1.00 87.56 174 ALA A N 1
ATOM 1416 C CA . ALA A 1 174 ? 24.363 1.587 -25.999 1.00 87.56 174 ALA A CA 1
ATOM 1417 C C . ALA A 1 174 ? 24.495 0.157 -25.458 1.00 87.56 174 ALA A C 1
ATOM 1419 O O . ALA A 1 174 ? 23.935 -0.154 -24.412 1.00 87.56 174 ALA A O 1
ATOM 1420 N N . THR A 1 175 ? 25.292 -0.690 -26.116 1.00 87.25 175 THR A N 1
ATOM 1421 C CA . THR A 1 175 ? 25.546 -2.063 -25.660 1.00 87.25 175 THR A CA 1
ATOM 1422 C C . THR A 1 175 ? 26.241 -2.060 -24.306 1.00 87.25 175 THR A C 1
ATOM 1424 O O . THR A 1 175 ? 25.805 -2.769 -23.408 1.00 87.25 175 THR A O 1
ATOM 1427 N N . ASN A 1 176 ? 27.268 -1.228 -24.113 1.00 86.62 176 ASN A N 1
ATOM 1428 C CA . ASN A 1 176 ? 27.968 -1.146 -22.832 1.00 86.62 176 ASN A CA 1
ATOM 1429 C C . ASN A 1 176 ? 27.037 -0.647 -21.717 1.00 86.62 176 ASN A C 1
ATOM 1431 O O . ASN A 1 176 ? 26.999 -1.258 -20.652 1.00 86.62 176 ASN A O 1
ATOM 1435 N N . MET A 1 177 ? 26.235 0.394 -21.973 1.00 87.88 177 MET A N 1
ATOM 1436 C CA . MET A 1 177 ? 25.268 0.917 -20.997 1.00 87.88 177 MET A CA 1
ATOM 1437 C C . MET A 1 177 ? 24.195 -0.110 -20.616 1.00 87.88 177 MET A C 1
ATOM 1439 O O . MET A 1 177 ? 23.810 -0.198 -19.454 1.00 87.88 177 MET A O 1
ATOM 1443 N N . PHE A 1 178 ? 23.712 -0.895 -21.578 1.00 91.88 178 PHE A N 1
ATOM 1444 C CA . PHE A 1 178 ? 22.621 -1.846 -21.359 1.00 91.88 178 PHE A CA 1
ATOM 1445 C C . PHE A 1 178 ? 23.094 -3.254 -20.971 1.00 91.88 178 PHE A C 1
ATOM 1447 O O . PHE A 1 178 ? 22.292 -4.040 -20.476 1.00 91.88 178 PHE A O 1
ATOM 1454 N N . SER A 1 179 ? 24.385 -3.568 -21.125 1.00 85.88 179 SER A N 1
ATOM 1455 C CA . SER A 1 179 ? 24.964 -4.887 -20.814 1.00 85.88 179 SER A CA 1
ATOM 1456 C C . SER A 1 179 ? 24.778 -5.323 -19.359 1.00 85.88 179 SER A C 1
ATOM 1458 O O . SER A 1 179 ? 24.725 -6.517 -19.078 1.00 85.88 179 SER A O 1
ATOM 1460 N N . ALA A 1 180 ? 24.635 -4.365 -18.437 1.00 85.56 180 ALA A N 1
ATOM 1461 C CA . ALA A 1 180 ? 24.346 -4.637 -17.032 1.00 85.56 180 ALA A CA 1
ATOM 1462 C C . ALA A 1 180 ? 22.904 -5.128 -16.792 1.00 85.56 180 ALA A C 1
ATOM 1464 O O . ALA A 1 180 ? 22.625 -5.707 -15.744 1.00 85.56 180 ALA A O 1
ATOM 1465 N N . PHE A 1 181 ? 21.994 -4.900 -17.744 1.00 85.62 181 PHE A N 1
ATOM 1466 C CA . PHE A 1 181 ? 20.552 -5.100 -17.573 1.00 85.62 181 PHE A CA 1
ATOM 1467 C C . PHE A 1 181 ? 19.957 -6.123 -18.548 1.00 85.62 181 PHE A C 1
ATOM 1469 O O . PHE A 1 181 ? 18.979 -6.790 -18.212 1.00 85.62 181 PHE A O 1
ATOM 1476 N N . ILE A 1 182 ? 20.530 -6.272 -19.746 1.00 86.06 182 ILE A N 1
ATOM 1477 C CA . ILE A 1 182 ? 20.051 -7.195 -20.778 1.00 86.06 182 ILE A CA 1
ATOM 1478 C C . ILE A 1 182 ? 21.208 -7.908 -21.479 1.00 86.06 182 ILE A C 1
ATOM 1480 O O . ILE A 1 182 ? 22.251 -7.323 -21.759 1.00 86.06 182 ILE A O 1
ATOM 1484 N N . GLU A 1 183 ? 20.989 -9.179 -21.824 1.00 81.88 183 GLU A N 1
ATOM 1485 C CA . GLU A 1 183 ? 21.869 -9.901 -22.743 1.00 81.88 183 GLU A CA 1
ATOM 1486 C C . GLU A 1 183 ? 21.709 -9.338 -24.156 1.00 81.88 183 GLU A C 1
ATOM 1488 O O . GLU A 1 183 ? 20.593 -9.271 -24.692 1.00 81.88 183 GLU A O 1
ATOM 1493 N N . LEU A 1 184 ? 22.833 -8.934 -24.745 1.00 80.44 184 LEU A N 1
ATOM 1494 C CA . LEU A 1 184 ? 22.891 -8.249 -26.029 1.00 80.44 184 LEU A CA 1
ATOM 1495 C C . LEU A 1 184 ? 23.826 -8.961 -27.005 1.00 80.44 184 LEU A C 1
ATOM 1497 O O . LEU A 1 184 ? 24.842 -9.524 -26.589 1.00 80.44 184 LEU A O 1
ATOM 1501 N N . PRO A 1 185 ? 23.516 -8.917 -28.312 1.00 76.06 185 PRO A N 1
ATOM 1502 C CA . PRO A 1 185 ? 24.446 -9.357 -29.339 1.00 76.06 185 PRO A CA 1
ATOM 1503 C C . PRO A 1 185 ? 25.700 -8.477 -29.346 1.00 76.06 185 PRO A C 1
ATOM 1505 O O . PRO A 1 185 ? 25.667 -7.301 -28.982 1.00 76.06 185 PRO A O 1
ATOM 1508 N N . THR A 1 186 ? 26.821 -9.045 -29.791 1.00 75.12 186 THR A N 1
ATOM 1509 C CA . THR A 1 186 ? 28.064 -8.288 -29.914 1.00 75.12 186 THR A CA 1
ATOM 1510 C C . THR A 1 186 ? 27.922 -7.191 -30.979 1.00 75.12 186 THR A C 1
ATOM 1512 O O . THR A 1 186 ? 27.486 -7.466 -32.104 1.00 75.12 186 THR A O 1
ATOM 1515 N N . PRO A 1 187 ? 28.287 -5.937 -30.657 1.00 77.12 187 PRO A N 1
ATOM 1516 C CA . PRO A 1 187 ? 28.164 -4.831 -31.590 1.00 77.12 187 PRO A CA 1
ATOM 1517 C C . PRO A 1 187 ? 29.158 -5.014 -32.749 1.00 77.12 187 PRO A C 1
ATOM 1519 O O . PRO A 1 187 ? 30.299 -5.422 -32.511 1.00 77.12 187 PRO A O 1
ATOM 1522 N N . PRO A 1 188 ? 28.785 -4.709 -34.006 1.00 75.19 188 PRO A N 1
ATOM 1523 C CA . PRO A 1 188 ? 29.711 -4.785 -35.116 1.00 75.19 188 PRO A CA 1
ATOM 1524 C C . PRO A 1 188 ? 30.772 -3.692 -34.999 1.00 75.19 188 PRO A C 1
ATOM 1526 O O . PRO A 1 188 ? 30.461 -2.530 -34.744 1.00 75.19 188 PRO A O 1
ATOM 1529 N N . ALA A 1 189 ? 32.022 -4.077 -35.228 1.00 73.38 189 ALA A N 1
ATOM 1530 C CA . ALA A 1 189 ? 33.185 -3.201 -35.185 1.00 73.38 189 ALA A CA 1
ATOM 1531 C C . ALA A 1 189 ? 33.961 -3.329 -36.502 1.00 73.38 189 ALA A C 1
ATOM 1533 O O . ALA A 1 189 ? 35.094 -3.800 -36.525 1.00 73.38 189 ALA A O 1
ATOM 1534 N N . PHE A 1 190 ? 33.328 -2.980 -37.628 1.00 67.69 190 PHE A N 1
ATOM 1535 C CA . PHE A 1 190 ? 33.984 -3.084 -38.937 1.00 67.69 190 PHE A CA 1
ATOM 1536 C C . PHE A 1 190 ? 34.987 -1.951 -39.169 1.00 67.69 190 PHE A C 1
ATOM 1538 O O . PHE A 1 190 ? 35.921 -2.122 -39.948 1.00 67.69 190 PHE A O 1
ATOM 1545 N N . TYR A 1 191 ? 34.798 -0.811 -38.500 1.00 64.69 191 TYR A N 1
ATOM 1546 C CA . TYR A 1 191 ? 35.655 0.368 -38.627 1.00 64.69 191 TYR A CA 1
ATOM 1547 C C . TYR A 1 191 ? 36.181 0.879 -37.277 1.00 64.69 191 TYR A C 1
ATOM 1549 O O . TYR A 1 191 ? 36.872 1.898 -37.230 1.00 64.69 191 TYR A O 1
ATOM 1557 N N . LEU A 1 192 ? 35.862 0.182 -36.182 1.00 62.81 192 LEU A N 1
ATOM 1558 C CA . LEU A 1 192 ? 36.362 0.456 -34.836 1.00 62.81 192 LEU A CA 1
ATOM 1559 C C . LEU A 1 192 ? 37.530 -0.481 -34.498 1.00 62.81 192 LEU A C 1
ATOM 1561 O O . LEU A 1 192 ? 37.393 -1.399 -33.696 1.00 62.81 192 LEU A O 1
ATOM 1565 N N . GLU A 1 193 ? 38.696 -0.248 -35.095 1.00 54.38 193 GLU A N 1
ATOM 1566 C CA . GLU A 1 193 ? 39.946 -0.759 -34.527 1.00 54.38 193 GLU A CA 1
ATOM 1567 C C . GLU A 1 193 ? 40.355 0.184 -33.386 1.00 54.38 193 GLU A C 1
ATOM 1569 O O . GLU A 1 193 ? 40.474 1.390 -33.589 1.00 54.38 193 GLU A O 1
ATOM 1574 N N . THR A 1 194 ? 40.551 -0.361 -32.183 1.00 49.34 194 THR A N 1
ATOM 1575 C CA . THR A 1 194 ? 40.957 0.317 -30.931 1.00 49.34 194 THR A CA 1
ATOM 1576 C C . THR A 1 194 ? 39.910 1.215 -30.249 1.00 49.34 194 THR A C 1
ATOM 1578 O O . THR A 1 194 ? 39.837 2.422 -30.457 1.00 49.34 194 THR A O 1
ATOM 1581 N N . LEU A 1 195 ? 39.162 0.632 -29.310 1.00 47.09 195 LEU A N 1
ATOM 1582 C CA . LEU A 1 195 ? 38.662 1.353 -28.137 1.00 47.09 195 LEU A CA 1
ATOM 1583 C C . LEU A 1 195 ? 39.178 0.641 -26.885 1.00 47.09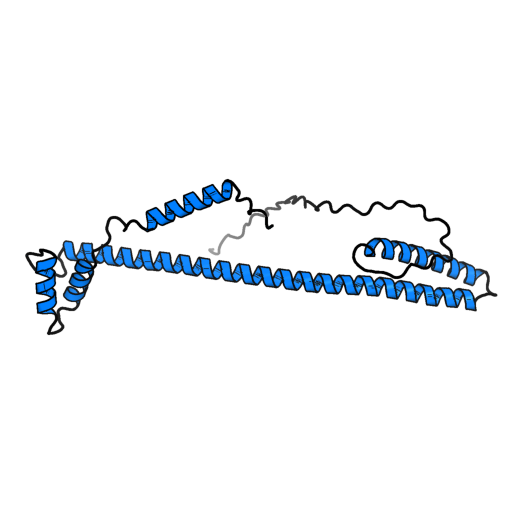 195 LEU A C 1
ATOM 1585 O O . LEU A 1 195 ? 38.447 -0.065 -26.201 1.00 47.09 195 LEU A O 1
ATOM 1589 N N . ASP A 1 196 ? 40.463 0.850 -26.599 1.00 46.59 196 ASP A N 1
ATOM 1590 C CA . ASP A 1 196 ? 40.947 0.849 -25.220 1.00 46.59 196 ASP A CA 1
ATOM 1591 C C . ASP A 1 196 ? 40.415 2.144 -24.590 1.00 46.59 196 ASP A C 1
ATOM 1593 O O . ASP A 1 196 ? 41.007 3.218 -24.689 1.00 46.59 196 ASP A O 1
ATOM 1597 N N . SER A 1 197 ? 39.212 2.085 -24.031 1.00 40.69 197 SER A N 1
ATOM 1598 C CA . SER A 1 197 ? 38.698 3.148 -23.178 1.00 40.69 197 SER A CA 1
ATOM 1599 C C . SER A 1 197 ? 37.984 2.481 -22.021 1.00 40.69 197 SER A C 1
ATOM 1601 O O . SER A 1 197 ? 36.838 2.049 -22.124 1.00 40.69 197 SER A O 1
ATOM 1603 N N . VAL A 1 198 ? 38.743 2.330 -20.938 1.00 42.78 198 VAL A N 1
ATOM 1604 C CA . VAL A 1 198 ? 38.277 1.931 -19.615 1.00 42.78 198 VAL A CA 1
ATOM 1605 C C . VAL A 1 198 ? 37.129 2.860 -19.230 1.00 42.78 198 VAL A C 1
ATOM 1607 O O . VAL A 1 198 ? 37.354 3.999 -18.827 1.00 42.78 198 VAL A O 1
ATOM 1610 N N . PHE A 1 199 ? 35.897 2.388 -19.386 1.00 48.50 199 PHE A N 1
ATOM 1611 C CA . PHE A 1 199 ? 34.730 3.048 -18.825 1.00 48.50 199 PHE A CA 1
ATOM 1612 C C . PHE A 1 199 ? 34.378 2.341 -17.522 1.00 48.50 199 PHE A C 1
ATOM 1614 O O . PHE A 1 199 ? 33.974 1.178 -17.512 1.00 48.50 199 PHE A O 1
ATOM 1621 N N . VAL A 1 200 ? 34.588 3.052 -16.417 1.00 41.78 200 VAL A N 1
ATOM 1622 C CA . VAL A 1 200 ? 34.088 2.668 -15.101 1.00 41.78 200 VAL A CA 1
ATOM 1623 C C . VAL A 1 200 ? 32.571 2.877 -15.145 1.00 41.78 200 VAL A C 1
ATOM 1625 O O . VAL A 1 200 ? 32.146 3.988 -15.471 1.00 41.78 200 VAL A O 1
ATOM 1628 N N . PRO A 1 201 ? 31.745 1.848 -14.882 1.00 44.03 201 PRO A N 1
ATOM 1629 C CA . PRO A 1 201 ? 30.304 2.046 -14.790 1.00 44.03 201 PRO A CA 1
ATOM 1630 C C . PRO A 1 201 ? 30.029 3.117 -13.727 1.00 44.03 201 PRO A C 1
ATOM 1632 O O . PRO A 1 201 ? 30.734 3.126 -12.713 1.00 44.03 201 PRO A O 1
ATOM 1635 N N . PRO A 1 202 ? 29.048 4.019 -13.917 1.00 42.72 202 PRO A N 1
ATOM 1636 C CA . PRO A 1 202 ? 28.639 4.894 -12.832 1.00 42.72 202 PRO A CA 1
ATOM 1637 C C . PRO A 1 202 ? 28.249 3.992 -11.663 1.00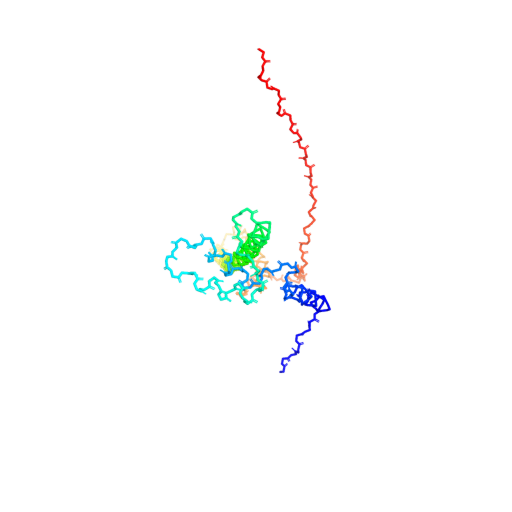 42.72 202 PRO A C 1
ATOM 1639 O O . PRO A 1 202 ? 27.347 3.158 -11.773 1.00 42.72 202 PRO A O 1
ATOM 1642 N N . SER A 1 203 ? 29.029 4.084 -10.587 1.00 44.28 203 SER A N 1
ATOM 1643 C CA . SER A 1 203 ? 28.743 3.374 -9.353 1.00 44.28 203 SER A CA 1
ATOM 1644 C C . SER A 1 203 ? 27.343 3.786 -8.914 1.00 44.28 203 SER A C 1
ATOM 1646 O O . SER A 1 203 ? 26.961 4.944 -9.080 1.00 44.28 203 SER A O 1
ATOM 1648 N N . SER A 1 204 ? 26.581 2.833 -8.387 1.00 46.38 204 SER A N 1
ATOM 1649 C CA . SER A 1 204 ? 25.266 3.055 -7.787 1.00 46.38 204 SER A CA 1
ATOM 1650 C C . SER A 1 204 ? 25.414 3.864 -6.490 1.00 46.38 204 SER A C 1
ATOM 1652 O O . SER A 1 204 ? 25.114 3.367 -5.407 1.00 46.38 204 SER A O 1
ATOM 1654 N N . GLU A 1 205 ? 25.929 5.087 -6.576 1.00 45.81 205 GLU A N 1
ATOM 1655 C CA . GLU A 1 205 ? 25.768 6.082 -5.531 1.00 45.81 205 GLU A CA 1
ATOM 1656 C C . GLU A 1 205 ? 24.327 6.569 -5.612 1.00 45.81 205 GLU A C 1
ATOM 1658 O O . GLU A 1 205 ? 23.853 7.077 -6.628 1.00 45.81 205 GLU A O 1
ATOM 1663 N N . VAL A 1 206 ? 23.613 6.278 -4.531 1.00 45.03 206 VAL A N 1
ATOM 1664 C CA . VAL A 1 206 ? 22.305 6.824 -4.210 1.00 45.03 206 VAL A C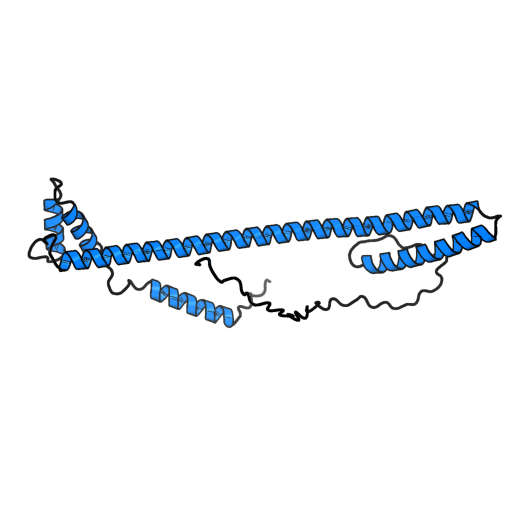A 1
ATOM 1665 C C . VAL A 1 206 ? 22.377 8.328 -4.461 1.00 45.03 206 VAL A C 1
ATOM 1667 O O . VAL A 1 206 ? 23.192 9.008 -3.845 1.00 45.03 206 VAL A O 1
ATOM 1670 N N . LEU A 1 207 ? 21.563 8.832 -5.390 1.00 41.97 207 LEU A N 1
ATOM 1671 C CA . LEU A 1 207 ? 21.276 10.258 -5.476 1.00 41.97 207 LEU A CA 1
ATOM 1672 C C . LEU A 1 207 ? 20.583 10.632 -4.162 1.00 41.97 207 LEU A C 1
ATOM 1674 O O . LEU A 1 207 ? 19.370 10.472 -4.032 1.00 41.97 207 LEU A O 1
ATOM 1678 N N . GLU A 1 208 ? 21.364 11.048 -3.167 1.00 45.72 208 GLU A N 1
ATOM 1679 C CA . GLU A 1 208 ? 20.863 11.896 -2.095 1.00 45.72 208 GLU A CA 1
ATOM 1680 C C . GLU A 1 208 ? 20.394 13.177 -2.790 1.00 45.72 208 GLU A C 1
ATOM 1682 O O . GLU A 1 208 ? 21.188 13.959 -3.309 1.00 45.72 208 GLU A O 1
ATOM 1687 N N . GLN A 1 209 ? 19.076 13.292 -2.943 1.00 42.28 209 GLN A N 1
ATOM 1688 C CA . GLN A 1 209 ? 18.433 14.530 -3.343 1.00 42.28 209 GLN A CA 1
ATOM 1689 C C . GLN A 1 209 ? 18.700 15.533 -2.218 1.00 42.28 209 GLN A C 1
ATOM 1691 O O . GLN A 1 209 ? 18.193 15.357 -1.112 1.00 42.28 209 GLN A O 1
ATOM 1696 N N . ASP A 1 210 ? 19.533 16.537 -2.490 1.00 40.06 210 ASP A N 1
ATOM 1697 C CA . ASP A 1 210 ? 19.512 17.788 -1.735 1.00 40.06 210 ASP A CA 1
ATOM 1698 C C . ASP A 1 210 ? 18.146 18.430 -2.009 1.00 40.06 210 ASP A C 1
ATOM 1700 O O . ASP A 1 210 ? 17.914 19.036 -3.058 1.00 40.06 210 ASP A O 1
ATOM 1704 N N . ASP A 1 211 ? 17.216 18.211 -1.082 1.00 50.19 211 ASP A N 1
ATOM 1705 C CA . ASP A 1 211 ? 16.001 19.002 -0.936 1.00 50.19 211 ASP A CA 1
ATOM 1706 C C . ASP A 1 211 ? 16.416 20.392 -0.416 1.00 50.19 211 ASP A C 1
ATOM 1708 O O . ASP A 1 211 ? 16.348 20.678 0.780 1.00 50.19 211 ASP A O 1
ATOM 1712 N N . GLU A 1 212 ? 16.900 21.265 -1.304 1.00 52.00 212 GLU A N 1
ATOM 1713 C CA . GLU A 1 212 ? 16.900 22.705 -1.033 1.00 52.00 212 GLU A CA 1
ATOM 1714 C C . GLU A 1 212 ? 15.468 23.223 -1.250 1.00 52.00 212 GLU A C 1
ATOM 1716 O O . GLU A 1 212 ? 15.035 23.515 -2.366 1.00 52.00 212 GLU A O 1
ATOM 1721 N N . GLU A 1 213 ? 14.709 23.260 -0.152 1.00 52.03 213 GLU A N 1
ATOM 1722 C CA . GLU A 1 213 ? 13.442 23.980 -0.011 1.00 52.03 213 GLU A CA 1
ATOM 1723 C C . GLU A 1 213 ? 13.678 25.488 -0.249 1.00 52.03 213 GLU A C 1
ATOM 1725 O O . GLU A 1 213 ? 14.197 26.188 0.621 1.00 52.03 213 GLU A O 1
ATOM 1730 N N . GLU A 1 214 ? 13.298 26.015 -1.418 1.00 52.09 214 GLU A N 1
ATOM 1731 C CA . GLU A 1 214 ? 13.047 27.454 -1.580 1.00 52.09 214 GLU A CA 1
ATOM 1732 C C . GLU A 1 214 ? 11.595 27.755 -1.178 1.00 52.09 214 GLU A C 1
ATOM 1734 O O . GLU A 1 214 ? 10.650 27.596 -1.953 1.00 52.09 214 GLU A O 1
ATOM 1739 N N . ASP A 1 215 ? 11.442 28.175 0.079 1.00 48.88 215 ASP A N 1
ATOM 1740 C CA . ASP A 1 215 ? 10.253 28.830 0.617 1.00 48.88 215 ASP A CA 1
ATOM 1741 C C . ASP A 1 215 ? 10.052 30.207 -0.053 1.00 48.88 215 ASP A C 1
ATOM 1743 O O . ASP A 1 215 ? 10.651 31.202 0.359 1.00 48.88 215 ASP A O 1
ATOM 1747 N N . GLU A 1 216 ? 9.154 30.311 -1.037 1.00 50.44 216 GLU A N 1
ATOM 1748 C CA . GLU A 1 216 ? 8.502 31.588 -1.365 1.00 50.44 216 GLU A CA 1
ATOM 1749 C C . GLU A 1 216 ? 7.134 31.652 -0.672 1.00 50.44 216 GLU A C 1
ATOM 1751 O O . GLU A 1 216 ? 6.103 31.203 -1.176 1.00 50.44 216 GLU A O 1
ATOM 1756 N N . LEU A 1 217 ? 7.154 32.211 0.540 1.00 47.88 217 LEU A N 1
ATOM 1757 C CA . LEU A 1 217 ? 5.977 32.671 1.271 1.00 47.88 217 LEU A CA 1
ATOM 1758 C C . LEU A 1 217 ? 5.433 33.951 0.610 1.00 47.88 217 LEU A C 1
ATOM 1760 O O . LEU A 1 217 ? 5.918 35.045 0.899 1.00 47.88 217 LEU A O 1
ATOM 1764 N N . GLU A 1 218 ? 4.398 33.846 -0.223 1.00 48.69 218 GLU A N 1
ATOM 1765 C CA . GLU A 1 218 ? 3.492 34.978 -0.463 1.00 48.69 218 GLU A CA 1
ATOM 1766 C C . GLU A 1 218 ? 2.308 34.873 0.508 1.00 48.69 218 GLU A C 1
ATOM 1768 O O . GLU A 1 218 ? 1.357 34.121 0.298 1.00 48.69 218 GLU A O 1
ATOM 1773 N N . GLU A 1 219 ? 2.419 35.604 1.623 1.00 49.31 219 GLU A N 1
ATOM 1774 C CA . GLU A 1 219 ? 1.331 35.831 2.575 1.00 49.31 219 GLU A CA 1
ATOM 1775 C C . GLU A 1 219 ? 0.179 36.612 1.921 1.00 49.31 219 GLU A C 1
ATOM 1777 O O . GLU A 1 219 ? 0.365 37.603 1.213 1.00 49.31 219 GLU A O 1
ATOM 1782 N N . GLU A 1 220 ? -1.025 36.125 2.206 1.00 51.16 220 GLU A N 1
ATOM 1783 C CA . GLU A 1 220 ? -2.332 36.651 1.836 1.00 51.16 220 GLU A CA 1
ATOM 1784 C C . GLU A 1 220 ? -2.570 38.086 2.342 1.00 51.16 220 GLU A C 1
ATOM 1786 O O . GLU A 1 220 ? -2.384 38.376 3.520 1.00 51.16 220 GLU A O 1
ATOM 1791 N N . GLU A 1 221 ? -3.166 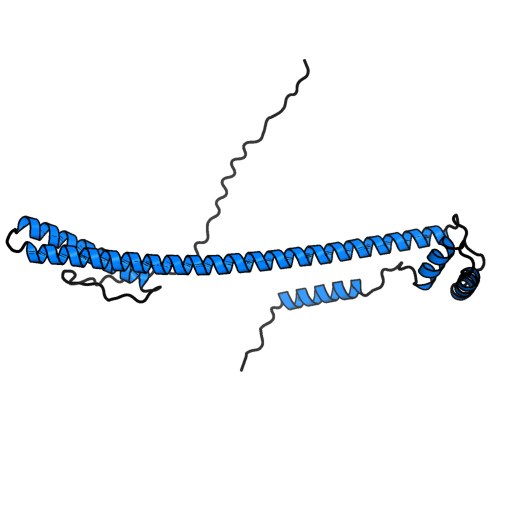38.936 1.503 1.00 48.75 221 GLU A N 1
ATOM 1792 C CA . GLU A 1 221 ? -4.138 39.934 1.972 1.00 48.75 221 GLU A CA 1
ATOM 1793 C C . GLU A 1 221 ? -5.376 39.917 1.057 1.00 48.75 221 GLU A C 1
ATOM 1795 O O . GLU A 1 221 ? -5.629 40.824 0.262 1.00 48.75 221 GLU A O 1
ATOM 1800 N N . GLU A 1 222 ? -6.191 38.867 1.188 1.00 52.41 222 GLU A N 1
ATOM 1801 C CA . GLU A 1 222 ? -7.639 39.013 1.032 1.00 52.41 222 GLU A CA 1
ATOM 1802 C C . GLU A 1 222 ? -8.234 39.317 2.409 1.00 52.41 222 GLU A C 1
ATOM 1804 O O . GLU A 1 222 ? -8.336 38.440 3.254 1.00 52.41 222 GLU A O 1
ATOM 1809 N N . GLU A 1 223 ? -8.623 40.568 2.640 1.00 50.00 223 GLU A N 1
ATOM 1810 C CA . GLU A 1 223 ? -9.957 40.932 3.134 1.00 50.00 223 GLU A CA 1
ATOM 1811 C C . GLU A 1 223 ? -9.960 42.408 3.537 1.00 50.00 223 GLU A C 1
ATOM 1813 O O . GLU A 1 223 ? -9.430 42.811 4.571 1.00 50.00 223 GLU A O 1
ATOM 1818 N N . ASN A 1 224 ? -10.722 43.220 2.805 1.00 43.19 224 ASN A N 1
ATOM 1819 C CA . ASN A 1 224 ? -11.623 44.081 3.548 1.00 43.19 224 ASN A CA 1
ATOM 1820 C C . ASN A 1 224 ? -13.009 44.087 2.918 1.00 43.19 224 ASN A C 1
ATOM 1822 O O . ASN A 1 224 ? -13.234 44.481 1.772 1.00 43.19 224 ASN A O 1
ATOM 1826 N N . LEU A 1 225 ? -13.924 43.575 3.729 1.00 48.09 225 LEU A N 1
ATOM 1827 C CA . LEU A 1 225 ? -15.330 43.396 3.486 1.00 48.09 225 LEU A CA 1
ATOM 1828 C C . LEU A 1 225 ? -16.005 44.717 3.101 1.00 48.09 225 LEU A C 1
ATOM 1830 O O . LEU A 1 225 ? -15.882 45.741 3.768 1.00 48.09 225 LEU A O 1
ATOM 1834 N N . ARG A 1 226 ? -16.875 44.619 2.096 1.00 45.91 226 ARG A N 1
ATOM 1835 C CA . ARG A 1 226 ? -18.311 44.903 2.234 1.00 45.91 226 ARG A CA 1
ATOM 1836 C C . ARG A 1 226 ? -18.708 45.443 3.623 1.00 45.91 226 ARG A C 1
ATOM 1838 O O . ARG A 1 226 ? -19.023 44.633 4.480 1.00 45.91 226 ARG A O 1
ATOM 1845 N N . TRP A 1 227 ? -18.739 46.765 3.802 1.00 48.00 227 TRP A N 1
ATOM 1846 C CA . TRP A 1 227 ? -19.834 47.564 4.388 1.00 48.00 227 TRP A CA 1
ATOM 1847 C C . TRP A 1 227 ? -19.510 49.057 4.203 1.00 48.00 227 TRP A C 1
ATOM 1849 O O . TRP A 1 227 ? -18.550 49.569 4.774 1.00 48.00 227 TRP A O 1
ATOM 1859 N N . GLY A 1 228 ? -20.337 49.733 3.403 1.00 42.41 228 GLY A N 1
ATOM 1860 C CA . GLY A 1 228 ? -20.286 51.162 3.091 1.00 42.41 228 GLY A CA 1
ATOM 1861 C C . GLY A 1 228 ? -21.225 51.479 1.944 1.00 42.41 228 GLY A C 1
ATOM 1862 O O . GLY A 1 228 ? -20.725 51.545 0.804 1.00 42.41 228 GLY A O 1
#

Foldseek 3Di:
DDDPDDDDPVNVVVVVVVVVVVVVVPPDPPLQQDPLNVVLLVLLVVVVDPPSVVVNVVSCVVVVPPDRDDPPRPVSVSSVVSVVVVVVVVVVVVVVVVVVVVVVVVVVVVVVVVVVVVVVVLVVVLVVLVVVLVVLVVVLVVLVVVLVVPVPPVVVNVVSVVVNVVSLVVNVVSCVLCVVPDDDDDGDPPPDDDDPDDDDPPPPDPPPPPPPDPDPDPDDPPDDDDDD